Protein AF-A0A511T4X0-F1 (afdb_monomer_lite)

InterPro domains:
  IPR002035 von Willebrand factor, type A [PF13519] (27-110)
  IPR018247 EF-Hand 1, calcium-binding site [PS00018] (261-273)
  IPR036439 Dockerin domain superfamily [G3DSA:1.10.1330.10] (256-316)
  IPR036465 von Willebrand factor A-like domain superfamily [G3DSA:3.40.50.410] (22-168)
  IPR036465 von Willebrand factor A-like domain superfamily [SSF53300] (25-151)

pLDDT: mean 84.65, std 17.82, range [29.81, 98.81]

Secondary structure (DSSP, 8-state):
--------PPPP---PPPPPPPSEEEEEEEEE-SGGGGPBPTTTS-BHHHHHHHHHHHHHHT--SS-EEEEEEEEETTEEEEEEEEES-HHHHHHHHHH----SS---HHHHHHHHHHHHHHTTTTS-EEEEEEEEE------PPTT-TT-----TT--TTSHHHHHHHHHHHS-TT-----TT--SEEEEEEEE-------SS-------B-TTS-BSS-TTSPPPTTSHHHHHHHHHHHHTT--EEEE-TTSPPPPTT-SS-SSS-SHHHHHHHHHHTT-BTTTS-TTT-SS-SSB--HHHHHHHHHTTT-STTTT---

Foldseek 3Di:
DDDDDDDDDDPDPPPPDDDDAFQAAEEEAEAEQELQQQDQFPAPRDGLRVLSLVVVLLLLVLDAPHQYWYWYKYDFAQDIDTQGHTDSDSVSVNVSSVPDDRDHGADQPLLSLLVLLLSQCPPPVVGRYAAEYAYREQDDHFHHDDPRQLDADDDLVLPPRHSLQQSLCCQQPVHSNDPDGDPVFGSYAYAYEHAQFAAQPDPDDDPRDQNAHPVRDRPDDNHDGQPCPHSVNVSSQCSNVRRVHDYHYHYSNFKHAQLQVLVRPFFLEVVSLVLLVVQAQQFPVVRDCSNVSSRSRHSYVSSNVSSVVCHGPGDCSPPPD

Sequence (321 aa):
MLLGLLVSSIPGVVMAQPVPAFKEVHVIFLIDRSGSMTTVRSLDNRQRFAVGMQMAREAVEAGSSLPRYMAVWSFENNSYQVHQDFTDNPQLIFNALSALQAGLGTTPLAYSACEAVTRLRGFRTHVFAQKRIELSSDGQENDSPVGSECQGPDSPAMDPQSWQWKVRNKLRTGNAQNTNVPPTGFEIVSHITFFGSFLSLRDGGSDVAPEVSRDGRVVADASLPLPPGGPFVRYLRAIAEESGGRLTVVEDNQPVPALADVDRNGCVNNVDLDLVLANFGNTVPPGDKRADINGDLIVDYNDYSMVISQWGMGGRCNVTF

Radius of gyration: 21.85 Å; chains: 1; bounding box: 45×47×100 Å

Organism: Myxococcus fulvus (NCBI:txid33)

Structure (mmCIF, N/CA/C/O backbone):
data_AF-A0A511T4X0-F1
#
_entry.id   AF-A0A511T4X0-F1
#
loop_
_atom_site.group_PDB
_atom_site.id
_atom_site.type_symbol
_atom_site.label_atom_id
_atom_site.label_alt_id
_atom_site.label_comp_id
_atom_site.label_asym_id
_atom_site.label_entity_id
_atom_site.label_seq_id
_atom_site.pdbx_PDB_ins_code
_atom_site.Cartn_x
_atom_site.Cartn_y
_atom_site.Cartn_z
_atom_site.occupancy
_atom_site.B_iso_or_equiv
_atom_site.auth_seq_id
_atom_site.auth_comp_id
_atom_site.auth_asym_id
_atom_site.auth_atom_id
_atom_site.pdbx_PDB_model_num
ATOM 1 N N . MET A 1 1 ? 5.965 -21.062 71.571 1.00 48.56 1 MET A N 1
ATOM 2 C CA . MET A 1 1 ? 6.417 -21.332 70.191 1.00 48.56 1 MET A CA 1
ATOM 3 C C . MET A 1 1 ? 5.329 -20.788 69.271 1.00 48.56 1 MET A C 1
ATOM 5 O O . MET A 1 1 ? 4.307 -21.434 69.102 1.00 48.56 1 MET A O 1
ATOM 9 N N . LEU A 1 2 ? 5.455 -19.521 68.860 1.00 41.25 2 LEU A N 1
ATOM 10 C CA . LEU A 1 2 ? 4.451 -18.811 68.059 1.00 41.25 2 LEU A CA 1
ATOM 11 C C . LEU A 1 2 ? 4.723 -19.125 66.583 1.00 41.25 2 LEU A C 1
ATOM 13 O O . LEU A 1 2 ? 5.765 -18.738 66.059 1.00 41.25 2 LEU A O 1
ATOM 17 N N . LEU A 1 3 ? 3.823 -19.866 65.941 1.00 49.19 3 LEU A N 1
ATOM 18 C CA . LEU A 1 3 ? 3.905 -20.182 64.518 1.00 49.19 3 LEU A CA 1
ATOM 19 C C . LEU A 1 3 ? 3.328 -18.990 63.734 1.00 49.19 3 LEU A C 1
ATOM 21 O O . LEU A 1 3 ? 2.116 -18.789 63.702 1.00 49.19 3 LEU A O 1
ATOM 25 N N . GLY A 1 4 ? 4.203 -18.155 63.174 1.00 45.69 4 GLY A N 1
ATOM 26 C CA . GLY A 1 4 ? 3.822 -17.035 62.315 1.00 45.69 4 GLY A CA 1
ATOM 27 C C . GLY A 1 4 ? 3.452 -17.525 60.916 1.00 45.69 4 GLY A C 1
ATOM 28 O O . GLY A 1 4 ? 4.305 -18.044 60.199 1.00 45.69 4 GLY A O 1
ATOM 29 N N . LEU A 1 5 ? 2.184 -17.364 60.535 1.00 50.88 5 LEU A N 1
ATOM 30 C CA . LEU A 1 5 ? 1.691 -17.625 59.184 1.00 50.88 5 LEU A CA 1
ATOM 31 C C . LEU A 1 5 ? 2.092 -16.449 58.272 1.00 50.88 5 LEU A C 1
ATOM 33 O O . LEU A 1 5 ? 1.550 -15.351 58.389 1.00 50.88 5 LEU A O 1
ATOM 37 N N . LEU A 1 6 ? 3.055 -16.668 57.377 1.00 52.12 6 LEU A N 1
ATOM 38 C CA . LEU A 1 6 ? 3.382 -15.742 56.291 1.00 52.12 6 LEU A CA 1
ATOM 39 C C . LEU A 1 6 ? 2.327 -15.891 55.188 1.00 52.12 6 LEU A C 1
ATOM 41 O O . LEU A 1 6 ? 2.323 -16.873 54.450 1.00 52.12 6 LEU A O 1
ATOM 45 N N . VAL A 1 7 ? 1.421 -14.920 55.086 1.00 54.22 7 VAL A N 1
ATOM 46 C CA . VAL A 1 7 ? 0.491 -14.799 53.958 1.00 54.22 7 VAL A CA 1
ATOM 47 C C . VAL A 1 7 ? 1.254 -14.167 52.795 1.00 54.22 7 VAL A C 1
ATOM 49 O O . VAL A 1 7 ? 1.516 -12.967 52.793 1.00 54.22 7 VAL A O 1
ATOM 52 N N . SER A 1 8 ? 1.654 -14.979 51.819 1.00 59.84 8 SER A N 1
ATOM 53 C CA . SER A 1 8 ? 2.223 -14.496 50.560 1.00 59.84 8 SER A CA 1
ATOM 54 C C . SER A 1 8 ? 1.117 -13.854 49.719 1.00 59.84 8 SER A C 1
ATOM 56 O O . SER A 1 8 ? 0.197 -14.536 49.269 1.00 59.84 8 SER A O 1
ATOM 58 N N . SER A 1 9 ? 1.184 -12.539 49.518 1.00 55.03 9 SER A N 1
ATOM 59 C CA . SER A 1 9 ? 0.315 -11.824 48.584 1.00 55.03 9 SER A CA 1
ATOM 60 C C . SER A 1 9 ? 0.637 -12.250 47.151 1.00 55.03 9 SER A C 1
ATOM 62 O O . SER A 1 9 ? 1.767 -12.120 46.683 1.00 55.03 9 SER A O 1
ATOM 64 N N . ILE A 1 10 ? -0.366 -12.775 46.447 1.00 67.00 10 ILE A N 1
ATOM 65 C CA . ILE A 1 10 ? -0.270 -13.059 45.014 1.00 67.00 10 ILE A CA 1
ATOM 66 C C . ILE A 1 10 ? -0.144 -11.704 44.296 1.00 67.00 10 ILE A C 1
ATOM 68 O O . ILE A 1 10 ? -0.982 -10.830 44.540 1.00 67.00 10 ILE A O 1
ATOM 72 N N . PRO A 1 11 ? 0.879 -11.485 43.448 1.00 59.66 11 PRO A N 1
ATOM 73 C CA . PRO A 1 11 ? 0.987 -10.262 42.665 1.00 59.66 11 PRO A CA 1
ATOM 74 C C . PRO A 1 11 ? -0.270 -10.110 41.806 1.00 59.66 11 PRO A C 1
ATOM 76 O O . PRO A 1 11 ? -0.604 -10.988 41.011 1.00 59.66 11 PRO A O 1
ATOM 79 N N . GLY A 1 12 ? -0.997 -9.012 42.021 1.00 54.94 12 GLY A N 1
ATOM 80 C CA . GLY A 1 12 ? -2.215 -8.708 41.286 1.00 54.94 12 GLY A CA 1
ATOM 81 C C . GLY A 1 12 ? -1.914 -8.640 39.795 1.00 54.94 12 GLY A C 1
ATOM 82 O O . GLY A 1 12 ? -1.075 -7.849 39.364 1.00 54.94 12 GLY A O 1
ATOM 83 N N . VAL A 1 13 ? -2.592 -9.480 39.015 1.00 60.84 13 VAL A N 1
ATOM 84 C CA . VAL A 1 13 ? -2.592 -9.387 37.557 1.00 60.84 13 VAL A CA 1
ATOM 85 C C . VAL A 1 13 ? -3.220 -8.042 37.215 1.00 60.84 13 VAL A C 1
ATOM 87 O O . VAL A 1 13 ? -4.431 -7.860 37.340 1.00 60.84 13 VAL A O 1
ATOM 90 N N . VAL A 1 14 ? -2.387 -7.070 36.850 1.00 56.66 14 VAL A N 1
ATOM 91 C CA . VAL A 1 14 ? -2.860 -5.801 36.305 1.00 56.66 14 VAL A CA 1
ATOM 92 C C . VAL A 1 14 ? -3.515 -6.144 34.975 1.00 56.66 14 VAL A C 1
ATOM 94 O O . VAL A 1 14 ? -2.829 -6.443 34.000 1.00 56.66 14 VAL A O 1
ATOM 97 N N . MET A 1 15 ? -4.847 -6.174 34.952 1.00 65.00 15 MET A N 1
ATOM 98 C CA . MET A 1 15 ? -5.594 -6.279 33.705 1.00 65.00 15 MET A CA 1
ATOM 99 C C . MET A 1 15 ? -5.223 -5.054 32.874 1.00 65.00 15 MET A C 1
ATOM 101 O O . MET A 1 15 ? -5.495 -3.924 33.284 1.00 65.00 15 MET A O 1
ATOM 105 N N . ALA A 1 16 ? -4.528 -5.276 31.757 1.00 62.69 16 ALA A N 1
ATOM 106 C CA . ALA A 1 16 ? -4.188 -4.209 30.831 1.00 62.69 16 ALA A CA 1
ATOM 107 C C . ALA A 1 16 ? -5.477 -3.464 30.460 1.00 62.69 16 ALA A C 1
ATOM 109 O O . ALA A 1 16 ? -6.479 -4.089 30.106 1.00 62.69 16 ALA A O 1
ATOM 110 N N . GLN A 1 17 ? -5.471 -2.136 30.595 1.00 68.06 17 GLN A N 1
ATOM 111 C CA . GLN A 1 17 ? -6.600 -1.337 30.137 1.00 68.06 17 GLN A CA 1
ATOM 112 C C . GLN A 1 17 ? -6.804 -1.595 28.637 1.00 68.06 17 GLN A C 1
ATOM 114 O O . GLN A 1 17 ? -5.813 -1.656 27.902 1.00 68.06 17 GLN A O 1
ATOM 119 N N . PRO A 1 18 ? -8.056 -1.769 28.178 1.00 72.44 18 PRO A N 1
ATOM 120 C CA . PRO A 1 18 ? -8.327 -1.991 26.767 1.00 72.44 18 PRO A CA 1
ATOM 121 C C . PRO A 1 18 ? -7.801 -0.801 25.962 1.00 72.44 18 PRO A C 1
ATOM 123 O O . PRO A 1 18 ? -8.018 0.356 26.334 1.00 72.44 18 PRO A O 1
ATOM 126 N N . VAL A 1 19 ? -7.087 -1.092 24.872 1.00 73.75 19 VAL A N 1
ATOM 127 C CA . VAL A 1 19 ? -6.624 -0.064 23.936 1.00 73.75 19 VAL A CA 1
ATOM 128 C C . VAL A 1 19 ? -7.861 0.690 23.431 1.00 73.75 19 VAL A C 1
ATOM 130 O O . VAL A 1 19 ? -8.840 0.040 23.054 1.00 73.75 19 VAL A O 1
ATOM 133 N N . PRO A 1 20 ? -7.875 2.037 23.453 1.00 81.94 20 PRO A N 1
ATOM 134 C CA . PRO A 1 20 ? -8.996 2.799 22.918 1.00 81.94 20 PRO A CA 1
ATOM 135 C C . PRO A 1 20 ? -9.301 2.375 21.479 1.00 81.94 20 PRO A C 1
ATOM 137 O O . PRO A 1 20 ? -8.384 2.173 20.692 1.00 81.94 20 PRO A O 1
ATOM 140 N N . ALA A 1 21 ? -10.578 2.257 21.119 1.00 87.06 21 ALA A N 1
ATOM 141 C CA . ALA A 1 21 ? -10.953 1.994 19.733 1.00 87.06 21 ALA A CA 1
ATOM 142 C C . ALA A 1 21 ? -10.670 3.227 18.858 1.00 87.06 21 ALA A C 1
ATOM 144 O O . ALA A 1 21 ? -10.944 4.364 19.271 1.00 87.06 21 ALA A O 1
ATOM 145 N N . PHE A 1 22 ? -10.160 3.000 17.646 1.00 91.56 22 PHE A N 1
ATOM 146 C CA . PHE A 1 22 ? -9.988 4.053 16.646 1.00 91.56 22 PHE A CA 1
ATOM 147 C C . PHE A 1 22 ? -11.327 4.714 16.298 1.00 91.56 22 PHE A C 1
ATOM 149 O O . PHE A 1 22 ? -12.398 4.120 16.426 1.00 91.56 22 PHE A O 1
ATOM 156 N N . LYS A 1 23 ? -11.267 5.988 15.901 1.00 94.69 23 LYS A N 1
ATOM 157 C CA . LYS A 1 23 ? -12.445 6.788 15.528 1.00 94.69 23 LYS A CA 1
ATOM 158 C C . LYS A 1 23 ? -12.564 7.042 14.034 1.00 94.69 23 LYS A C 1
ATOM 160 O O . LYS A 1 23 ? -13.646 7.381 13.576 1.00 94.69 23 LYS A O 1
ATOM 165 N N . GLU A 1 24 ? -11.465 6.913 13.306 1.00 95.88 24 GLU A N 1
ATOM 166 C CA . GLU A 1 24 ? -11.383 7.100 11.861 1.00 95.88 24 GLU A CA 1
ATOM 167 C C . GLU A 1 24 ? -10.124 6.399 11.328 1.00 95.88 24 GLU A C 1
ATOM 169 O O . GLU A 1 24 ? -9.230 6.032 12.101 1.00 95.88 24 GLU A O 1
ATOM 174 N N . VAL A 1 25 ? -10.049 6.233 10.010 1.00 95.50 25 VAL A N 1
ATOM 175 C CA . VAL A 1 25 ? -8.902 5.655 9.300 1.00 95.50 25 VAL A CA 1
ATOM 176 C C . VAL A 1 25 ? -8.370 6.678 8.299 1.00 95.50 25 VAL A C 1
ATOM 178 O O . VAL A 1 25 ? -9.133 7.290 7.551 1.00 95.50 25 VAL A O 1
ATOM 181 N N . HIS A 1 26 ? -7.054 6.873 8.264 1.00 97.50 26 HIS A N 1
ATOM 182 C CA . HIS A 1 26 ? -6.364 7.743 7.309 1.00 97.50 26 HIS A CA 1
ATOM 183 C C . HIS A 1 26 ? -5.494 6.895 6.393 1.00 97.50 26 HIS A C 1
ATOM 185 O O . HIS A 1 26 ? -4.589 6.217 6.875 1.00 97.50 26 HIS A O 1
ATOM 191 N N . VAL A 1 27 ? -5.738 6.944 5.086 1.00 97.69 27 VAL A N 1
ATOM 192 C CA . VAL A 1 27 ? -5.054 6.097 4.103 1.00 97.69 27 VAL A CA 1
ATOM 193 C C . VAL A 1 27 ? -4.372 6.951 3.040 1.00 97.69 27 VAL A C 1
ATOM 195 O O . VAL A 1 27 ? -5.015 7.795 2.420 1.00 97.69 27 VAL A O 1
ATOM 198 N N . ILE A 1 28 ? -3.087 6.710 2.786 1.00 98.56 28 ILE A N 1
ATOM 199 C CA . ILE A 1 28 ? -2.421 7.182 1.564 1.00 98.56 28 ILE A CA 1
ATOM 200 C C . ILE A 1 28 ? -2.237 5.990 0.628 1.00 98.56 28 ILE A C 1
ATOM 202 O O . ILE A 1 28 ? -1.534 5.042 0.975 1.00 98.56 28 ILE A O 1
ATOM 206 N N . PHE A 1 29 ? -2.829 6.061 -0.562 1.00 98.44 29 PHE A N 1
ATOM 207 C CA . PHE A 1 29 ? -2.485 5.188 -1.682 1.00 98.44 29 PHE A CA 1
ATOM 208 C C . PHE A 1 29 ? -1.214 5.728 -2.328 1.00 98.44 29 PHE A C 1
ATOM 210 O O . PHE A 1 29 ? -1.250 6.795 -2.941 1.00 98.44 29 PHE A O 1
ATOM 217 N N . LEU A 1 30 ? -0.095 5.030 -2.144 1.00 98.19 30 LEU A N 1
ATOM 218 C CA . LEU A 1 30 ? 1.218 5.427 -2.640 1.00 98.19 30 LEU A CA 1
ATOM 219 C C . LEU A 1 30 ? 1.581 4.549 -3.841 1.00 98.19 30 LEU A C 1
ATOM 221 O O . LEU A 1 30 ? 1.979 3.395 -3.682 1.00 98.19 30 LEU A O 1
ATOM 225 N N . ILE A 1 31 ? 1.390 5.091 -5.043 1.00 98.19 31 ILE A N 1
ATOM 226 C CA . ILE A 1 31 ? 1.470 4.335 -6.295 1.00 98.19 31 ILE A CA 1
ATOM 227 C C . ILE A 1 31 ? 2.782 4.615 -7.023 1.00 98.19 31 ILE A C 1
ATOM 229 O O . ILE A 1 31 ? 3.073 5.752 -7.400 1.00 98.19 31 ILE A O 1
ATOM 233 N N . ASP A 1 32 ? 3.540 3.561 -7.270 1.00 97.00 32 ASP A N 1
ATOM 234 C CA . ASP A 1 32 ? 4.720 3.609 -8.116 1.00 97.00 32 ASP A CA 1
ATOM 235 C C . ASP A 1 32 ? 4.330 3.817 -9.582 1.00 97.00 32 ASP A C 1
ATOM 237 O O . ASP A 1 32 ? 3.478 3.104 -10.125 1.00 97.00 32 ASP A O 1
ATOM 241 N N . ARG A 1 33 ? 4.931 4.823 -10.213 1.00 96.00 33 ARG A N 1
ATOM 242 C CA . ARG A 1 33 ? 4.754 5.147 -11.633 1.00 96.00 33 ARG A CA 1
ATOM 243 C C . ARG A 1 33 ? 6.065 5.029 -12.403 1.00 96.00 33 ARG A C 1
ATOM 245 O O . ARG A 1 33 ? 6.123 5.520 -13.524 1.00 96.00 33 ARG A O 1
ATOM 252 N N . SER A 1 34 ? 7.100 4.427 -11.832 1.00 92.75 34 SER A N 1
ATOM 253 C CA . SER A 1 34 ? 8.374 4.215 -12.512 1.00 92.75 34 SER A CA 1
ATOM 254 C C . SER A 1 34 ? 8.224 3.409 -13.811 1.00 92.75 34 SER A C 1
ATOM 256 O O . SER A 1 34 ? 7.206 2.760 -14.079 1.00 92.75 34 SER A O 1
ATOM 258 N N . GLY A 1 35 ? 9.263 3.448 -14.646 1.00 88.81 35 GLY A N 1
ATOM 259 C CA . GLY A 1 35 ? 9.296 2.718 -15.911 1.00 88.81 35 GLY A CA 1
ATOM 260 C C . GLY A 1 35 ? 9.148 1.204 -15.737 1.00 88.81 35 GLY A C 1
ATOM 261 O O . GLY A 1 35 ? 8.517 0.560 -16.577 1.00 88.81 35 GLY A O 1
ATOM 262 N N . SER A 1 36 ? 9.637 0.629 -14.635 1.00 87.19 36 SER A N 1
ATOM 263 C CA . SER A 1 36 ? 9.508 -0.804 -14.330 1.00 87.19 36 SER A CA 1
ATOM 264 C C . SER A 1 36 ? 8.038 -1.232 -14.194 1.00 87.19 36 SER A C 1
ATOM 266 O O . SER A 1 36 ? 7.647 -2.298 -14.689 1.00 87.19 36 SER A O 1
ATOM 268 N N . MET A 1 37 ? 7.171 -0.339 -13.706 1.00 92.69 37 MET A N 1
ATOM 269 C CA . MET A 1 37 ? 5.728 -0.568 -13.597 1.00 92.69 37 MET A CA 1
ATOM 270 C C . MET A 1 37 ? 5.002 -0.638 -14.955 1.00 92.69 37 MET A C 1
ATOM 272 O O . MET A 1 37 ? 3.863 -1.117 -15.017 1.00 92.69 37 MET A O 1
ATOM 276 N N . THR A 1 38 ? 5.641 -0.228 -16.060 1.00 92.19 38 THR A N 1
ATOM 277 C CA . THR A 1 38 ? 5.113 -0.425 -17.428 1.00 92.19 38 THR A CA 1
ATOM 278 C C . THR A 1 38 ? 5.250 -1.865 -17.923 1.00 92.19 38 THR A C 1
ATOM 280 O O . THR A 1 38 ? 4.650 -2.217 -18.943 1.00 92.19 38 THR A O 1
ATOM 283 N N . THR A 1 39 ? 5.994 -2.712 -17.200 1.00 88.62 39 THR A N 1
ATOM 284 C CA . THR A 1 39 ? 6.195 -4.118 -17.560 1.00 88.62 39 THR A CA 1
ATOM 285 C C . THR A 1 39 ? 4.857 -4.831 -17.698 1.00 88.62 39 THR A C 1
ATOM 287 O O . THR A 1 39 ? 4.015 -4.809 -16.794 1.00 88.62 39 THR A O 1
ATOM 290 N N . VAL A 1 40 ? 4.664 -5.469 -18.852 1.00 89.94 40 VAL A N 1
ATOM 291 C CA . VAL A 1 40 ? 3.462 -6.238 -19.167 1.00 89.94 40 VAL A CA 1
ATOM 292 C C . VAL A 1 40 ? 3.580 -7.634 -18.569 1.00 89.94 40 VAL A C 1
ATOM 294 O O . VAL A 1 40 ? 4.537 -8.364 -18.822 1.00 89.94 40 VAL A O 1
ATOM 297 N N . ARG A 1 41 ? 2.577 -8.011 -17.783 1.00 90.94 41 ARG A N 1
ATOM 298 C CA . ARG A 1 41 ? 2.472 -9.317 -17.142 1.00 90.94 41 ARG A CA 1
ATOM 299 C C . ARG A 1 41 ? 2.160 -10.388 -18.177 1.00 90.94 41 ARG A C 1
ATOM 301 O O . ARG A 1 41 ? 1.267 -10.219 -19.008 1.00 90.94 41 ARG A O 1
ATOM 308 N N . SER A 1 42 ? 2.877 -11.506 -18.108 1.00 89.75 42 SER A N 1
ATOM 309 C CA . SER A 1 42 ? 2.776 -12.585 -19.095 1.00 89.75 42 SER A CA 1
ATOM 310 C C . SER A 1 42 ? 1.452 -13.342 -19.031 1.00 89.75 42 SER A C 1
ATOM 312 O O . SER A 1 42 ? 1.025 -13.900 -20.039 1.00 89.75 42 SER A O 1
ATOM 314 N N . LEU A 1 43 ? 0.794 -13.356 -17.870 1.00 87.62 43 LEU A N 1
ATOM 315 C CA . LEU A 1 43 ? -0.449 -14.095 -17.693 1.00 87.62 43 LEU A CA 1
ATOM 316 C C . LEU A 1 43 ? -1.670 -13.402 -18.317 1.00 87.62 43 LEU A C 1
ATOM 318 O O . LEU A 1 43 ? -2.495 -14.071 -18.933 1.00 87.62 43 LEU A O 1
ATOM 322 N N . ASP A 1 44 ? -1.824 -12.091 -18.115 1.00 89.62 44 ASP A N 1
ATOM 323 C CA . ASP A 1 44 ? -3.050 -11.359 -18.470 1.00 89.62 44 ASP A CA 1
ATOM 324 C C . ASP A 1 44 ? -2.822 -10.169 -19.412 1.00 89.62 44 ASP A C 1
ATOM 326 O O . ASP A 1 44 ? -3.766 -9.446 -19.730 1.00 89.62 44 ASP A O 1
ATOM 330 N N . ASN A 1 45 ? -1.589 -9.985 -19.893 1.00 92.69 45 ASN A N 1
ATOM 331 C CA . ASN A 1 45 ? -1.197 -8.923 -20.818 1.00 92.69 45 ASN A CA 1
ATOM 332 C C . ASN A 1 45 ? -1.501 -7.504 -20.295 1.00 92.69 45 ASN A C 1
ATOM 334 O O . ASN A 1 45 ? -1.686 -6.566 -21.074 1.00 92.69 45 ASN A O 1
ATOM 338 N N . ARG A 1 46 ? -1.563 -7.328 -18.969 1.00 94.75 46 ARG A N 1
ATOM 339 C CA . ARG A 1 46 ? -1.731 -6.021 -18.323 1.00 94.75 46 ARG A CA 1
ATOM 340 C C . ARG A 1 46 ? -0.416 -5.537 -17.741 1.00 94.75 46 ARG A C 1
ATOM 342 O O . ARG A 1 46 ? 0.390 -6.327 -17.264 1.00 94.75 46 ARG A O 1
ATOM 349 N N . GLN A 1 47 ? -0.212 -4.226 -17.742 1.00 94.25 47 GLN A N 1
ATOM 350 C CA . GLN A 1 47 ? 0.932 -3.624 -17.058 1.00 94.25 47 GLN A CA 1
ATOM 351 C C . GLN A 1 47 ? 0.817 -3.820 -15.539 1.00 94.25 47 GLN A C 1
ATOM 353 O O . GLN A 1 47 ? -0.294 -3.771 -15.000 1.00 94.25 47 GLN A O 1
ATOM 358 N N . ARG A 1 48 ? 1.945 -3.968 -14.834 1.00 94.12 48 ARG A N 1
ATOM 359 C CA . ARG A 1 48 ? 1.980 -3.973 -13.356 1.00 94.12 48 ARG A CA 1
ATOM 360 C C . ARG A 1 48 ? 1.289 -2.747 -12.775 1.00 94.12 48 ARG A C 1
ATOM 362 O O . ARG A 1 48 ? 0.463 -2.882 -11.878 1.00 94.12 48 ARG A O 1
ATOM 369 N N . PHE A 1 49 ? 1.535 -1.577 -13.368 1.00 96.00 49 PHE A N 1
ATOM 370 C CA . PHE A 1 49 ? 0.846 -0.335 -13.033 1.00 96.00 49 PHE A CA 1
ATOM 371 C C . PHE A 1 49 ? -0.678 -0.494 -13.051 1.00 96.00 49 PHE A C 1
ATOM 373 O O . PHE A 1 49 ? -1.344 -0.195 -12.065 1.00 96.00 49 PHE A O 1
ATOM 380 N N . ALA A 1 50 ? -1.242 -1.036 -14.134 1.00 96.69 50 ALA A N 1
ATOM 381 C CA . ALA A 1 50 ? -2.687 -1.221 -14.263 1.00 96.69 50 ALA A CA 1
ATOM 382 C C . ALA A 1 50 ? -3.262 -2.160 -13.187 1.00 96.69 50 ALA A C 1
ATOM 384 O O . ALA A 1 50 ? -4.375 -1.946 -12.707 1.00 96.69 50 ALA A O 1
ATOM 385 N N . VAL A 1 51 ? -2.501 -3.176 -12.778 1.00 95.81 51 VAL A N 1
ATOM 386 C CA . VAL A 1 51 ? -2.892 -4.094 -11.700 1.00 95.81 51 VAL A CA 1
ATOM 387 C C . VAL A 1 51 ? -2.809 -3.418 -10.335 1.00 95.81 51 VAL A C 1
ATOM 389 O O . VAL A 1 51 ? -3.745 -3.532 -9.549 1.00 95.81 51 VAL A O 1
ATOM 392 N N . GLY A 1 52 ? -1.749 -2.654 -10.072 1.00 95.81 52 GLY A N 1
ATOM 393 C CA . GLY A 1 52 ? -1.622 -1.860 -8.849 1.00 95.81 52 GLY A CA 1
ATOM 394 C C . GLY A 1 52 ? -2.771 -0.864 -8.700 1.00 95.81 52 GLY A C 1
ATOM 395 O O . GLY A 1 52 ? -3.370 -0.738 -7.634 1.00 95.81 52 GLY A O 1
ATOM 396 N N . MET A 1 53 ? -3.160 -0.236 -9.812 1.00 97.50 53 MET A N 1
ATOM 397 C CA . MET A 1 53 ? -4.321 0.646 -9.890 1.00 97.50 53 MET A CA 1
ATOM 398 C C . MET A 1 53 ? -5.647 -0.074 -9.631 1.00 97.50 53 MET A C 1
ATOM 400 O O . MET A 1 53 ? -6.515 0.494 -8.970 1.00 97.50 53 MET A O 1
ATOM 404 N N . GLN A 1 54 ? -5.824 -1.301 -10.134 1.00 95.88 54 GLN A N 1
ATOM 405 C CA . GLN A 1 54 ? -6.997 -2.121 -9.819 1.00 95.88 54 GLN A CA 1
ATOM 406 C C . GLN A 1 54 ? -7.063 -2.407 -8.314 1.00 95.88 54 GLN A C 1
ATOM 408 O O . GLN A 1 54 ? -8.081 -2.129 -7.689 1.00 95.88 54 GLN A O 1
ATOM 413 N N . MET A 1 55 ? -5.973 -2.895 -7.721 1.00 95.00 55 MET A N 1
ATOM 414 C CA . MET A 1 55 ? -5.934 -3.254 -6.299 1.00 95.00 55 MET A CA 1
ATOM 415 C C . MET A 1 55 ? -6.154 -2.039 -5.388 1.00 95.00 55 MET A C 1
ATOM 417 O O . MET A 1 55 ? -6.842 -2.138 -4.373 1.00 95.00 55 MET A O 1
ATOM 421 N N . ALA A 1 56 ? -5.639 -0.866 -5.770 1.00 96.50 56 ALA A N 1
ATOM 422 C CA . ALA A 1 56 ? -5.929 0.379 -5.067 1.00 96.50 56 ALA A CA 1
ATOM 423 C C . ALA A 1 56 ? -7.429 0.726 -5.101 1.00 96.50 56 ALA A C 1
ATOM 425 O O . ALA A 1 56 ? -7.980 1.120 -4.076 1.00 96.50 56 ALA A O 1
ATOM 426 N N . ARG A 1 57 ? -8.111 0.549 -6.244 1.00 97.06 57 ARG A N 1
ATOM 427 C CA . ARG A 1 57 ? -9.567 0.773 -6.352 1.00 97.06 57 ARG A CA 1
ATOM 428 C C . ARG A 1 57 ? -10.355 -0.210 -5.496 1.00 97.06 57 ARG A C 1
ATOM 430 O O . ARG A 1 57 ? -11.221 0.232 -4.751 1.00 97.06 57 ARG A O 1
ATOM 437 N N . GLU A 1 58 ? -10.008 -1.493 -5.534 1.00 94.12 58 GLU A N 1
ATOM 438 C CA . GLU A 1 58 ? -10.646 -2.518 -4.695 1.00 94.12 58 GLU A CA 1
ATOM 439 C C . GLU A 1 58 ? -10.524 -2.170 -3.202 1.00 94.12 58 GLU A C 1
ATOM 441 O O . GLU A 1 58 ? -11.482 -2.288 -2.442 1.00 94.12 58 GLU A O 1
ATOM 446 N N . ALA A 1 59 ? -9.376 -1.637 -2.772 1.00 93.88 59 ALA A N 1
ATOM 447 C CA . ALA A 1 59 ? -9.183 -1.177 -1.397 1.00 93.88 59 ALA A CA 1
ATOM 448 C C . ALA A 1 59 ? -9.988 0.095 -1.038 1.00 93.88 59 ALA A C 1
ATOM 450 O O . ALA A 1 59 ? -10.270 0.331 0.144 1.00 93.88 59 ALA A O 1
ATOM 451 N N . VAL A 1 60 ? -10.368 0.931 -2.012 1.00 96.00 60 VAL A N 1
ATOM 452 C CA . VAL A 1 60 ? -11.330 2.035 -1.809 1.00 96.00 60 VAL A CA 1
ATOM 453 C C . VAL A 1 60 ? -12.748 1.475 -1.673 1.00 96.00 60 VAL A C 1
ATOM 455 O O . VAL A 1 60 ? -13.469 1.872 -0.760 1.00 96.00 60 VAL A O 1
ATOM 458 N N . GLU A 1 61 ? -13.122 0.528 -2.536 1.00 94.69 61 GLU A N 1
ATOM 459 C CA . GLU A 1 61 ? -14.445 -0.115 -2.566 1.00 94.69 61 GLU A CA 1
ATOM 460 C C . GLU A 1 61 ? -14.733 -0.966 -1.326 1.00 94.69 61 GLU A C 1
ATOM 462 O O . GLU A 1 61 ? -15.884 -1.042 -0.907 1.00 94.69 61 GLU A O 1
ATOM 467 N N . ALA A 1 62 ? -13.694 -1.525 -0.695 1.00 91.06 62 ALA A N 1
ATOM 468 C CA . ALA A 1 62 ? -13.778 -2.320 0.534 1.00 91.06 62 ALA A CA 1
ATOM 469 C C . ALA A 1 62 ? -14.558 -1.651 1.685 1.00 91.06 62 ALA A C 1
ATOM 471 O O . ALA A 1 62 ? -15.023 -2.333 2.594 1.00 91.06 62 ALA A O 1
ATOM 472 N N . GLY A 1 63 ? -14.694 -0.319 1.674 1.00 88.75 63 GLY A N 1
ATOM 473 C CA . GLY A 1 63 ? -15.397 0.405 2.731 1.00 88.75 63 GLY A CA 1
ATOM 474 C C . GLY A 1 63 ? -14.698 0.298 4.090 1.00 88.75 63 GLY A C 1
ATOM 475 O O . GLY A 1 63 ? -13.508 -0.012 4.168 1.00 88.75 63 GLY A O 1
ATOM 476 N N . SER A 1 64 ? -15.399 0.690 5.148 1.00 91.06 64 SER A N 1
ATOM 477 C CA . SER A 1 64 ? -15.056 0.454 6.558 1.00 91.06 64 SER A CA 1
ATOM 478 C C . SER A 1 64 ? -16.242 0.891 7.415 1.00 91.06 64 SER A C 1
ATOM 480 O O . SER A 1 64 ? -16.991 1.795 7.032 1.00 91.06 64 SER A O 1
ATOM 482 N N . SER A 1 65 ? -16.383 0.287 8.591 1.00 90.88 65 SER A N 1
ATOM 483 C CA . SER A 1 65 ? -17.284 0.741 9.652 1.00 90.88 65 SER A CA 1
ATOM 484 C C . SER A 1 65 ? -16.886 2.106 10.243 1.00 90.88 65 SER A C 1
ATOM 486 O O . SER A 1 65 ? -17.719 2.805 10.827 1.00 90.88 65 SER A O 1
ATOM 488 N N . LEU A 1 66 ? -15.626 2.519 10.069 1.00 93.00 66 LEU A N 1
ATOM 489 C CA . LEU A 1 66 ? -15.085 3.798 10.516 1.00 93.00 66 LEU A CA 1
ATOM 490 C C . LEU A 1 66 ? -15.048 4.825 9.369 1.00 93.00 66 LEU A C 1
ATOM 492 O O . LEU A 1 66 ? -14.788 4.469 8.218 1.00 93.00 66 LEU A O 1
ATOM 496 N N . PRO A 1 67 ? -15.212 6.131 9.659 1.00 96.44 67 PRO A N 1
ATOM 497 C CA . PRO A 1 67 ? -14.939 7.186 8.687 1.00 96.44 67 PRO A CA 1
ATOM 498 C C . PRO A 1 67 ? -13.529 7.057 8.094 1.00 96.44 67 PRO A C 1
ATOM 500 O O . PRO A 1 67 ? -12.543 6.993 8.834 1.00 96.44 67 PRO A O 1
ATOM 503 N N . ARG A 1 68 ? -13.421 7.051 6.761 1.00 96.75 68 ARG A N 1
ATOM 504 C CA . ARG A 1 68 ? -12.146 6.942 6.035 1.00 96.75 68 ARG A CA 1
ATOM 505 C C . ARG A 1 68 ? -11.796 8.260 5.362 1.00 96.75 68 ARG A C 1
ATOM 507 O O . ARG A 1 68 ? -12.584 8.779 4.583 1.00 96.75 68 ARG A O 1
ATOM 514 N N . TYR A 1 69 ? -10.582 8.743 5.594 1.00 98.19 69 TYR A N 1
ATOM 515 C CA . TYR A 1 69 ? -9.979 9.832 4.832 1.00 98.19 69 TYR A CA 1
ATOM 516 C C . TYR A 1 69 ? -8.854 9.264 3.986 1.00 98.19 69 TYR A C 1
ATOM 518 O O . TYR A 1 69 ? -7.932 8.633 4.499 1.00 98.19 69 TYR A O 1
ATOM 526 N N . MET A 1 70 ? -8.926 9.487 2.685 1.00 98.56 70 MET A N 1
ATOM 527 C CA . MET A 1 70 ? -8.035 8.879 1.709 1.00 98.56 70 MET A CA 1
ATOM 528 C C . MET A 1 70 ? -7.311 9.957 0.912 1.00 98.56 70 MET A C 1
ATOM 530 O O . MET A 1 70 ? -7.877 11.011 0.634 1.00 98.56 70 MET A O 1
ATOM 534 N N . ALA A 1 71 ? -6.070 9.685 0.531 1.00 98.69 71 ALA A N 1
ATOM 535 C CA . ALA A 1 71 ? -5.276 10.510 -0.369 1.00 98.69 71 ALA A CA 1
ATOM 536 C C . ALA A 1 71 ? -4.612 9.622 -1.431 1.00 98.69 71 ALA A C 1
ATOM 538 O O . ALA A 1 71 ? -4.333 8.449 -1.178 1.00 98.69 71 ALA A O 1
ATOM 539 N N . VAL A 1 72 ? -4.350 10.182 -2.613 1.00 98.81 72 VAL A N 1
ATOM 540 C CA . VAL A 1 72 ? -3.715 9.482 -3.742 1.00 98.81 72 VAL A CA 1
ATOM 541 C C . VAL A 1 72 ? -2.421 10.183 -4.098 1.00 98.81 72 VAL A C 1
ATOM 543 O O . VAL A 1 72 ? -2.409 11.354 -4.491 1.00 98.81 72 VAL A O 1
ATOM 546 N N . TRP A 1 73 ? -1.326 9.466 -3.902 1.00 98.69 73 TRP A N 1
ATOM 547 C CA . TRP A 1 73 ? 0.032 9.921 -4.128 1.00 98.69 73 TRP A CA 1
ATOM 548 C C . TRP A 1 73 ? 0.679 9.001 -5.154 1.00 98.69 73 TRP A C 1
ATOM 550 O O . TRP A 1 73 ? 0.385 7.808 -5.217 1.00 98.69 73 TRP A O 1
ATOM 560 N N . SER A 1 74 ? 1.584 9.547 -5.952 1.00 98.31 74 SER A N 1
ATOM 561 C CA . SER A 1 74 ? 2.421 8.732 -6.820 1.00 98.31 74 SER A CA 1
ATOM 562 C C . SER A 1 74 ? 3.869 9.151 -6.745 1.00 98.31 74 SER A C 1
ATOM 564 O O . SER A 1 74 ? 4.145 10.297 -6.401 1.00 98.31 74 SER A O 1
ATOM 566 N N . PHE A 1 75 ? 4.781 8.286 -7.159 1.00 97.69 75 PHE A N 1
ATOM 567 C CA . PHE A 1 75 ? 6.199 8.611 -7.190 1.00 97.69 75 PHE A CA 1
ATOM 568 C C . PHE A 1 75 ? 6.878 8.107 -8.456 1.00 97.69 75 PHE A C 1
ATOM 570 O O . PHE A 1 75 ? 6.481 7.092 -9.023 1.00 97.69 75 PHE A O 1
ATOM 577 N N . GLU A 1 76 ? 7.833 8.902 -8.928 1.00 94.88 76 GLU A N 1
ATOM 578 C CA . GLU A 1 76 ? 8.602 8.684 -10.151 1.00 94.88 76 GLU A CA 1
ATOM 579 C C . GLU A 1 76 ? 9.795 9.658 -10.153 1.00 94.88 76 GLU A C 1
ATOM 581 O O . GLU A 1 76 ? 9.712 10.765 -9.606 1.00 94.88 76 GLU A O 1
ATOM 586 N N . ASN A 1 77 ? 10.879 9.300 -10.834 1.00 91.50 77 ASN A N 1
ATOM 587 C CA . ASN A 1 77 ? 12.100 10.094 -10.934 1.00 91.50 77 ASN A CA 1
ATOM 588 C C . ASN A 1 77 ? 12.735 10.297 -9.552 1.00 91.50 77 ASN A C 1
ATOM 590 O O . ASN A 1 77 ? 13.044 9.346 -8.851 1.00 91.50 77 ASN A O 1
ATOM 594 N N . ASN A 1 78 ? 12.873 11.546 -9.122 1.00 93.69 78 ASN A N 1
ATOM 595 C CA . ASN A 1 78 ? 13.408 11.908 -7.816 1.00 93.69 78 AS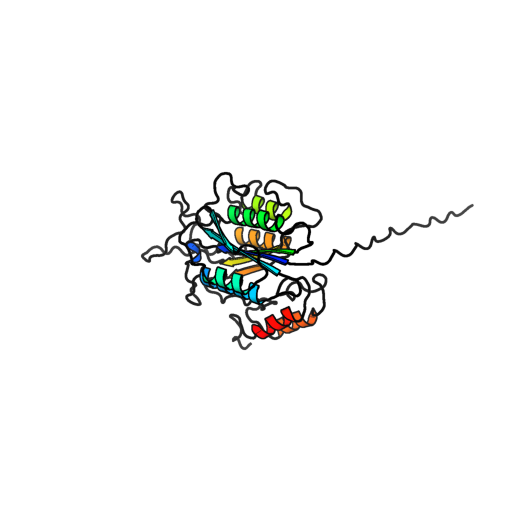N A CA 1
ATOM 596 C C . ASN A 1 78 ? 12.351 12.590 -6.934 1.00 93.69 78 ASN A C 1
ATOM 598 O O . ASN A 1 78 ? 12.686 13.378 -6.052 1.00 93.69 78 ASN A O 1
ATOM 602 N N . SER A 1 79 ? 11.060 12.376 -7.195 1.00 95.75 79 SER A N 1
ATOM 603 C CA . SER A 1 79 ? 10.004 13.078 -6.473 1.00 95.75 79 SER A CA 1
ATOM 604 C C . SER A 1 79 ? 8.725 12.259 -6.324 1.00 95.75 79 SER A C 1
ATOM 606 O O . SER A 1 79 ? 8.572 11.171 -6.876 1.00 95.75 79 SER A O 1
ATOM 608 N N . TYR A 1 80 ? 7.788 12.822 -5.570 1.00 97.38 80 TYR A N 1
ATOM 609 C CA . TYR A 1 80 ? 6.419 12.350 -5.469 1.00 97.38 80 TYR A CA 1
ATOM 610 C C . TYR A 1 80 ? 5.456 13.461 -5.892 1.00 97.38 80 TYR A C 1
ATOM 612 O O . TYR A 1 80 ? 5.777 14.649 -5.865 1.00 97.38 80 TYR A O 1
ATOM 620 N N . GLN A 1 81 ? 4.254 13.070 -6.293 1.00 98.19 81 GLN A N 1
ATOM 621 C CA . GLN A 1 81 ? 3.167 13.965 -6.662 1.00 98.19 81 GLN A CA 1
ATOM 622 C C . GLN A 1 81 ? 1.935 13.630 -5.828 1.00 98.19 81 GLN A C 1
ATOM 624 O O . GLN A 1 81 ? 1.561 12.464 -5.689 1.00 98.19 81 GLN A O 1
ATOM 629 N N . VAL A 1 82 ? 1.291 14.667 -5.295 1.00 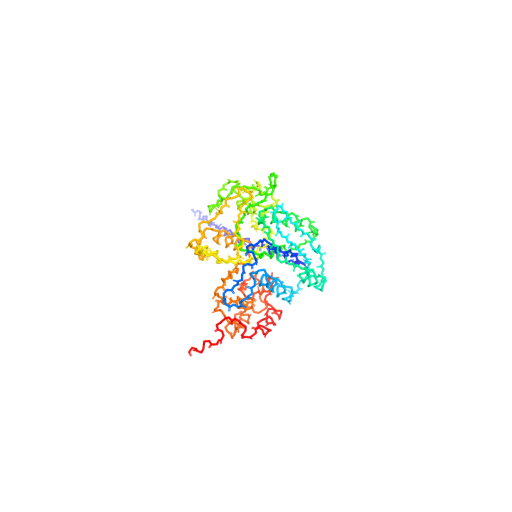98.56 82 VAL A N 1
ATOM 630 C CA . VAL A 1 82 ? 0.001 14.561 -4.610 1.00 98.56 82 VAL A CA 1
ATOM 631 C C . VAL A 1 82 ? -1.097 14.827 -5.633 1.00 98.56 82 VAL A C 1
ATOM 633 O O . VAL A 1 82 ? -1.257 15.958 -6.082 1.00 98.56 82 VAL A O 1
ATOM 636 N N . HIS A 1 83 ? -1.848 13.791 -6.002 1.00 98.44 83 HIS A N 1
ATOM 637 C CA . HIS A 1 83 ? -2.949 13.901 -6.972 1.00 98.44 83 HIS A CA 1
ATOM 638 C C . HIS A 1 83 ? -4.269 14.242 -6.296 1.00 98.44 83 HIS A C 1
ATOM 640 O O . HIS A 1 83 ? -5.090 14.967 -6.849 1.00 98.44 83 HIS A O 1
ATOM 646 N N . GLN A 1 84 ? -4.455 13.734 -5.080 1.00 98.62 84 GLN A N 1
ATOM 647 C CA . GLN A 1 84 ? -5.590 14.039 -4.223 1.00 98.62 84 GLN A CA 1
ATOM 648 C C . GLN A 1 84 ? -5.110 14.033 -2.775 1.00 98.62 84 GLN A C 1
ATOM 650 O O . GLN A 1 84 ? -4.551 13.041 -2.308 1.00 98.62 84 GLN A O 1
ATOM 655 N N . ASP A 1 85 ? -5.319 15.142 -2.071 1.00 98.44 85 ASP A N 1
ATOM 656 C CA . ASP A 1 85 ? -5.095 15.216 -0.626 1.00 98.44 85 ASP A CA 1
ATOM 657 C C . ASP A 1 85 ? -6.267 14.570 0.135 1.00 98.44 85 ASP A C 1
ATOM 659 O O . ASP A 1 85 ? -7.266 14.185 -0.475 1.00 98.44 85 ASP A O 1
ATOM 663 N N . PHE A 1 86 ? -6.161 14.445 1.457 1.00 98.62 86 PHE A N 1
ATOM 664 C CA . PHE A 1 86 ? -7.147 13.729 2.264 1.00 98.62 86 PHE A CA 1
ATOM 665 C C . PHE A 1 86 ? -8.590 14.205 2.044 1.00 98.62 86 PHE A C 1
ATOM 667 O O . PHE A 1 86 ? -8.933 15.360 2.295 1.00 98.62 86 PHE A O 1
ATOM 674 N N . THR A 1 87 ? -9.447 13.274 1.636 1.00 98.50 87 THR A N 1
ATOM 675 C CA . THR A 1 87 ? -10.894 13.454 1.483 1.00 98.50 87 THR A CA 1
ATOM 676 C C . THR A 1 87 ? -11.630 12.188 1.915 1.00 98.50 87 THR A C 1
ATOM 678 O O . THR A 1 87 ? -11.098 11.084 1.816 1.00 98.50 87 THR A O 1
ATOM 681 N N . ASP A 1 88 ? -12.851 12.349 2.409 1.00 97.75 88 ASP A N 1
ATOM 682 C CA . ASP A 1 88 ? -13.801 11.276 2.708 1.00 97.75 88 ASP A CA 1
ATOM 683 C C . ASP A 1 88 ? -14.710 10.935 1.514 1.00 97.75 88 ASP A C 1
ATOM 685 O O . ASP A 1 88 ? -15.546 10.039 1.605 1.00 97.75 88 ASP A O 1
ATOM 689 N N . ASN A 1 89 ? -14.546 11.621 0.376 1.00 98.00 89 ASN A N 1
ATOM 690 C CA . ASN A 1 89 ? -15.325 11.376 -0.829 1.00 98.00 89 ASN A CA 1
ATOM 691 C C . ASN A 1 89 ? -14.643 10.314 -1.719 1.00 98.00 89 ASN A C 1
ATOM 693 O O . ASN A 1 89 ? -13.675 10.638 -2.419 1.00 98.00 89 ASN A O 1
ATOM 697 N N . PRO A 1 90 ? -15.159 9.070 -1.779 1.00 97.50 90 PRO A N 1
ATOM 698 C CA . PRO A 1 90 ? -14.549 8.006 -2.576 1.00 97.50 90 PRO A CA 1
ATOM 699 C C . PRO A 1 90 ? -14.543 8.317 -4.078 1.00 97.50 90 PRO A C 1
ATOM 701 O O . PRO A 1 90 ? -13.626 7.901 -4.780 1.00 97.50 90 PRO A O 1
ATOM 704 N N . GLN A 1 91 ? -15.492 9.112 -4.588 1.00 98.25 91 GLN A N 1
ATOM 705 C CA . GLN A 1 91 ? -15.522 9.476 -6.006 1.00 98.25 91 GLN A CA 1
ATOM 706 C C . GLN A 1 91 ? -14.317 10.335 -6.406 1.00 98.25 91 GLN A C 1
ATOM 708 O O . GLN A 1 91 ? -13.777 10.157 -7.497 1.00 98.25 91 GLN A O 1
ATOM 713 N N . LEU A 1 92 ? -13.862 11.242 -5.533 1.00 98.50 92 LEU A N 1
ATOM 714 C CA . LEU A 1 92 ? -12.651 12.029 -5.794 1.00 98.50 92 LEU A CA 1
ATOM 715 C C . LEU A 1 92 ? -11.407 11.136 -5.828 1.00 98.50 92 LEU A C 1
ATOM 717 O O . LEU A 1 92 ? -10.542 11.327 -6.681 1.00 98.50 92 LEU A O 1
ATOM 721 N N . ILE A 1 93 ? -11.358 10.114 -4.971 1.00 98.62 93 ILE A N 1
ATOM 722 C CA . ILE A 1 93 ? -10.287 9.113 -4.976 1.00 98.62 93 ILE A CA 1
ATOM 723 C C . ILE A 1 93 ? -10.308 8.295 -6.267 1.00 98.62 93 ILE A C 1
ATOM 725 O O . ILE A 1 93 ? -9.271 8.165 -6.913 1.00 98.62 93 ILE A O 1
ATOM 729 N N . PHE A 1 94 ? -11.472 7.807 -6.704 1.00 98.38 94 PHE A N 1
ATOM 730 C CA . PHE A 1 94 ? -11.591 7.086 -7.974 1.00 98.38 94 PHE A CA 1
ATOM 731 C C . PHE A 1 94 ? -11.206 7.944 -9.176 1.00 98.38 94 PHE A C 1
ATOM 733 O O . PHE A 1 94 ? -10.551 7.446 -10.095 1.00 98.38 94 PHE A O 1
ATOM 740 N N . ASN A 1 95 ? -11.577 9.226 -9.174 1.00 98.44 95 ASN A N 1
ATOM 741 C CA . ASN A 1 95 ? -11.198 10.160 -10.229 1.00 98.44 95 ASN A CA 1
ATOM 742 C C . ASN A 1 95 ? -9.677 10.365 -10.255 1.00 98.44 95 ASN A C 1
ATOM 744 O O . ASN A 1 95 ? -9.074 10.260 -11.321 1.00 98.44 95 ASN A O 1
ATOM 748 N N . ALA A 1 96 ? -9.057 10.585 -9.091 1.00 98.56 96 ALA A N 1
ATOM 749 C CA . ALA A 1 96 ? -7.611 10.743 -8.970 1.00 98.56 96 ALA A CA 1
ATOM 750 C C . ALA A 1 96 ? -6.863 9.484 -9.423 1.00 98.56 96 ALA A C 1
ATOM 752 O O . ALA A 1 96 ? -5.959 9.578 -10.246 1.00 98.56 96 ALA A O 1
ATOM 753 N N . LEU A 1 97 ? -7.295 8.301 -8.972 1.00 98.38 97 LEU A N 1
ATOM 754 C CA . LEU A 1 97 ? -6.743 7.023 -9.419 1.00 98.38 97 LEU A CA 1
ATOM 755 C C . LEU A 1 97 ? -6.907 6.842 -10.939 1.00 98.38 97 LEU A C 1
ATOM 757 O O . LEU A 1 97 ? -5.973 6.446 -11.624 1.00 98.38 97 LEU A O 1
ATOM 761 N N . SER A 1 98 ? -8.072 7.165 -11.503 1.00 97.75 98 SER A N 1
ATOM 762 C CA . SER A 1 98 ? -8.324 7.031 -12.948 1.00 97.75 98 SER A CA 1
ATOM 763 C C . SER A 1 98 ? -7.504 7.977 -13.820 1.00 97.75 98 SER A C 1
ATOM 765 O O . SER A 1 98 ? -7.319 7.686 -14.998 1.00 97.75 98 SER A O 1
ATOM 767 N N . ALA A 1 99 ? -7.027 9.088 -13.263 1.00 98.00 99 ALA A N 1
ATOM 768 C CA . ALA A 1 99 ? -6.192 10.047 -13.974 1.00 98.00 99 ALA A CA 1
ATOM 769 C C . ALA A 1 99 ? -4.707 9.647 -14.013 1.00 98.00 99 ALA A C 1
ATOM 771 O O . ALA A 1 99 ? -3.952 10.211 -14.807 1.00 98.00 99 ALA A O 1
ATOM 772 N N . LEU A 1 100 ? -4.273 8.696 -13.175 1.00 98.12 100 LEU A N 1
ATOM 773 C CA . LEU A 1 100 ? -2.880 8.260 -13.151 1.00 98.12 100 LEU A CA 1
ATOM 774 C C . LEU A 1 100 ? -2.520 7.466 -14.411 1.00 98.12 100 LEU A C 1
ATOM 776 O O . LEU A 1 100 ? -3.305 6.676 -14.933 1.00 98.12 100 LEU A O 1
ATOM 780 N N . GLN A 1 101 ? -1.284 7.647 -14.865 1.00 97.56 101 GLN A N 1
ATOM 781 C CA . GLN A 1 101 ? -0.700 6.935 -16.000 1.00 97.56 101 GLN A CA 1
ATOM 782 C C . GLN A 1 101 ? 0.674 6.412 -15.603 1.00 97.56 101 GLN A C 1
ATOM 784 O O . GLN A 1 101 ? 1.376 7.093 -14.853 1.00 97.56 101 GLN A O 1
ATOM 789 N N . ALA A 1 102 ? 1.080 5.252 -16.113 1.00 94.75 102 ALA A N 1
ATOM 790 C CA . ALA A 1 102 ? 2.441 4.774 -15.908 1.00 94.75 102 ALA A CA 1
ATOM 791 C C . ALA A 1 102 ? 3.444 5.797 -16.470 1.00 94.75 102 ALA A C 1
ATOM 793 O O . ALA A 1 102 ? 3.198 6.408 -17.514 1.00 94.75 102 ALA A O 1
ATOM 794 N N . GLY A 1 103 ? 4.524 6.029 -15.738 1.00 91.94 103 GLY A N 1
ATOM 795 C CA . GLY A 1 103 ? 5.632 6.874 -16.153 1.00 91.94 103 GLY A CA 1
ATOM 796 C C . GLY A 1 103 ? 6.757 6.055 -16.782 1.00 91.94 103 GLY A C 1
ATOM 797 O O . GLY A 1 103 ? 6.585 4.889 -17.132 1.00 91.94 103 GLY A O 1
ATOM 798 N N . LEU A 1 104 ? 7.906 6.699 -16.962 1.00 89.19 104 LEU A N 1
ATOM 799 C CA . LEU A 1 104 ? 9.115 6.120 -17.563 1.00 89.19 104 LEU A CA 1
ATOM 800 C C . LEU A 1 104 ? 10.370 6.362 -16.709 1.00 89.19 104 LEU A C 1
ATOM 802 O O . LEU A 1 104 ? 11.466 5.974 -17.106 1.00 89.19 104 LEU A O 1
ATOM 806 N N . GLY A 1 105 ? 10.227 7.051 -15.579 1.00 87.81 105 GLY A N 1
ATOM 807 C CA . GLY A 1 105 ? 11.318 7.439 -14.700 1.00 87.81 105 GLY A CA 1
ATOM 808 C C . GLY A 1 105 ? 11.726 6.370 -13.693 1.00 87.81 105 GLY A C 1
ATOM 809 O O . GLY A 1 105 ? 11.280 5.225 -13.734 1.00 87.81 105 GLY A O 1
ATOM 810 N N . THR A 1 106 ? 12.589 6.781 -12.774 1.00 89.31 106 THR A N 1
ATOM 811 C CA . THR A 1 106 ? 13.119 5.982 -11.662 1.00 89.31 106 THR A CA 1
ATOM 812 C C . THR A 1 106 ? 12.150 5.924 -10.469 1.00 89.31 106 THR A C 1
ATOM 814 O O . THR A 1 106 ? 11.088 6.549 -10.475 1.00 89.31 106 THR A O 1
ATOM 817 N N . THR A 1 107 ? 12.519 5.161 -9.446 1.00 91.50 107 THR A N 1
ATOM 818 C CA . THR A 1 107 ? 11.744 4.741 -8.273 1.00 91.50 107 THR A CA 1
ATOM 819 C C . THR A 1 107 ? 12.309 5.379 -6.981 1.00 91.50 107 THR A C 1
ATOM 821 O O . THR A 1 107 ? 13.183 4.805 -6.321 1.00 91.50 107 THR A O 1
ATOM 824 N N . PRO A 1 108 ? 11.823 6.567 -6.556 1.00 94.56 108 PRO A N 1
ATOM 825 C CA . PRO A 1 108 ? 12.248 7.228 -5.313 1.00 94.56 108 PRO A CA 1
ATOM 826 C C . PRO A 1 108 ? 11.390 6.776 -4.113 1.00 94.56 108 PRO A C 1
ATOM 828 O O . PRO A 1 108 ? 10.745 7.588 -3.434 1.00 94.56 108 PRO A O 1
ATOM 831 N N . LEU A 1 109 ? 11.324 5.464 -3.878 1.00 93.69 109 LEU A N 1
ATOM 832 C CA . LEU A 1 109 ? 10.470 4.818 -2.875 1.00 93.69 109 LEU A CA 1
ATOM 833 C C . LEU A 1 109 ? 10.709 5.337 -1.447 1.00 93.69 109 LEU A C 1
ATOM 835 O O . LEU A 1 109 ? 9.756 5.674 -0.748 1.00 93.69 109 LEU A O 1
ATOM 839 N N . ALA A 1 110 ? 11.957 5.416 -0.994 1.00 95.06 110 ALA A N 1
ATOM 840 C CA . ALA A 1 110 ? 12.336 5.802 0.357 1.00 95.06 110 ALA A CA 1
ATOM 841 C C . ALA A 1 110 ? 11.943 7.248 0.662 1.00 95.06 110 ALA A C 1
ATOM 843 O O . ALA A 1 110 ? 11.365 7.521 1.718 1.00 95.06 110 ALA A O 1
ATOM 844 N N . TYR A 1 111 ? 12.208 8.168 -0.271 1.00 96.69 111 TYR A N 1
ATOM 845 C CA . TYR A 1 111 ? 11.773 9.556 -0.162 1.00 96.69 111 TYR A CA 1
ATOM 846 C C . TYR A 1 111 ? 10.248 9.643 -0.074 1.00 96.69 111 TYR A C 1
ATOM 848 O O . TYR A 1 111 ? 9.708 10.211 0.877 1.00 96.69 111 TYR A O 1
ATOM 856 N N . SER A 1 112 ? 9.556 9.001 -1.011 1.00 97.19 112 SER A N 1
ATOM 857 C CA . SER A 1 112 ? 8.099 9.081 -1.132 1.00 97.19 112 SER A CA 1
ATOM 858 C C . SER A 1 112 ? 7.376 8.448 0.058 1.00 97.19 112 SER A C 1
ATOM 860 O O . SER A 1 112 ? 6.431 9.027 0.594 1.00 97.19 112 SER A O 1
ATOM 862 N N . ALA A 1 113 ? 7.855 7.297 0.538 1.00 96.56 113 ALA A N 1
ATOM 863 C CA . ALA A 1 113 ? 7.324 6.641 1.728 1.00 96.56 113 ALA A CA 1
ATOM 864 C C . ALA A 1 113 ? 7.518 7.506 2.981 1.00 96.56 113 ALA A C 1
ATOM 866 O O . ALA A 1 113 ? 6.600 7.637 3.790 1.00 96.56 113 ALA A O 1
ATOM 867 N N . CYS A 1 114 ? 8.678 8.146 3.144 1.00 96.81 114 CYS A N 1
ATOM 868 C CA . CYS A 1 114 ? 8.928 8.977 4.319 1.00 96.81 114 CYS A CA 1
ATOM 869 C C . CYS A 1 114 ? 8.129 10.277 4.343 1.00 96.81 114 CYS A C 1
ATOM 871 O O . CYS A 1 114 ? 7.683 10.707 5.413 1.00 96.81 114 CYS A O 1
ATOM 873 N N . GLU A 1 115 ? 7.877 10.861 3.180 1.00 98.25 115 GLU A N 1
ATOM 874 C CA . GLU A 1 115 ? 6.993 12.015 3.034 1.00 98.25 115 GLU A CA 1
ATOM 875 C C . GLU A 1 115 ? 5.530 11.633 3.291 1.00 98.25 115 GLU A C 1
ATOM 877 O O . GLU A 1 115 ? 4.834 12.333 4.032 1.00 98.25 115 GLU A O 1
ATOM 882 N N . ALA A 1 116 ? 5.089 10.466 2.805 1.00 98.00 116 ALA A N 1
ATOM 883 C CA . ALA A 1 116 ? 3.764 9.925 3.107 1.00 98.00 116 ALA A CA 1
ATOM 884 C C . ALA A 1 116 ? 3.571 9.701 4.618 1.00 98.00 116 ALA A C 1
ATOM 886 O O . ALA A 1 116 ? 2.538 10.080 5.173 1.00 98.00 116 ALA A O 1
ATOM 887 N N . VAL A 1 117 ? 4.581 9.170 5.319 1.00 97.31 117 VAL A N 1
ATOM 888 C CA . VAL A 1 117 ? 4.552 9.040 6.787 1.00 97.31 117 VAL A CA 1
ATOM 889 C C . VAL A 1 117 ? 4.423 10.400 7.467 1.00 97.31 117 VAL A C 1
ATOM 891 O O . VAL A 1 117 ? 3.575 10.568 8.346 1.00 97.31 117 VAL A O 1
ATOM 894 N N . THR A 1 118 ? 5.238 11.380 7.073 1.00 97.44 118 THR A N 1
ATOM 895 C CA . THR A 1 118 ? 5.164 12.739 7.629 1.00 97.44 118 THR A CA 1
ATOM 896 C C . THR A 1 118 ? 3.768 13.331 7.434 1.00 97.44 118 THR A C 1
ATOM 898 O O . THR A 1 118 ? 3.177 13.846 8.390 1.00 97.44 118 THR A O 1
ATOM 901 N N . ARG A 1 119 ? 3.198 13.190 6.230 1.00 98.19 119 ARG A N 1
ATOM 902 C CA . ARG A 1 119 ? 1.846 13.662 5.921 1.00 98.19 119 ARG A CA 1
ATOM 903 C C . ARG A 1 119 ? 0.788 12.967 6.771 1.00 98.19 119 ARG A C 1
ATOM 905 O O . ARG A 1 119 ? -0.024 13.659 7.384 1.00 98.19 119 ARG A O 1
ATOM 912 N N . LEU A 1 120 ? 0.806 11.634 6.839 1.00 97.12 120 LEU A N 1
ATOM 913 C CA . LEU A 1 120 ? -0.132 10.854 7.650 1.00 97.12 120 LEU A CA 1
ATOM 914 C C . LEU A 1 120 ? -0.087 11.298 9.103 1.00 97.12 120 LEU A C 1
ATOM 916 O O . LEU A 1 120 ? -1.131 11.587 9.680 1.00 97.12 120 LEU A O 1
ATOM 920 N N . ARG A 1 121 ? 1.106 11.404 9.699 1.00 95.38 121 ARG A N 1
ATOM 921 C CA . ARG A 1 121 ? 1.260 11.808 11.105 1.00 95.38 121 ARG A CA 1
ATOM 922 C C . ARG A 1 121 ? 0.716 13.207 11.360 1.00 95.38 121 ARG A C 1
ATOM 924 O O . ARG A 1 121 ? 0.012 13.374 12.350 1.00 95.38 121 ARG A O 1
ATOM 931 N N . GLY A 1 122 ? 0.981 14.157 10.464 1.00 96.81 122 GLY A N 1
ATOM 932 C CA . GLY A 1 122 ? 0.502 15.538 10.569 1.00 96.81 122 GLY A CA 1
ATOM 933 C C . GLY A 1 122 ? -0.998 15.721 10.316 1.00 96.81 122 GLY A C 1
ATOM 934 O O . GLY A 1 122 ? -1.557 16.752 10.691 1.00 96.81 122 GLY A O 1
ATOM 935 N N . PHE A 1 123 ? -1.674 14.742 9.712 1.00 97.69 123 PHE A N 1
ATOM 936 C CA . PHE A 1 123 ? -3.105 14.827 9.448 1.00 97.69 123 PHE A CA 1
ATOM 937 C C . PHE A 1 123 ? -3.934 14.521 10.705 1.00 97.69 123 PHE A C 1
ATOM 939 O O . PHE A 1 123 ? -3.722 13.505 11.374 1.00 97.69 123 PHE A O 1
ATOM 946 N N . ARG A 1 124 ? -4.860 15.440 11.027 1.00 97.00 124 ARG A N 1
ATOM 947 C CA . ARG A 1 124 ? -5.853 15.352 12.121 1.00 97.00 124 ARG A CA 1
ATOM 948 C C . ARG A 1 124 ? -5.288 14.762 13.422 1.00 97.00 124 ARG A C 1
ATOM 950 O O . ARG A 1 124 ? -5.821 13.817 13.988 1.00 97.00 124 ARG A O 1
ATOM 957 N N . THR A 1 125 ? -4.218 15.368 13.931 1.00 95.56 125 THR A N 1
ATOM 958 C CA . THR A 1 125 ? -3.478 14.912 15.128 1.00 95.56 125 THR A CA 1
ATOM 959 C C . THR A 1 125 ? -4.288 14.870 16.428 1.00 95.56 125 THR A C 1
ATOM 961 O O . THR A 1 125 ? -3.837 14.281 17.404 1.00 95.56 125 THR A O 1
ATOM 964 N N . HIS A 1 126 ? -5.467 15.493 16.462 1.00 93.88 126 HIS A N 1
ATOM 965 C CA . HIS A 1 126 ? -6.361 15.518 17.621 1.00 93.88 126 HIS A CA 1
ATOM 966 C C . HIS A 1 126 ? -7.363 14.352 17.645 1.00 93.88 126 HIS A C 1
ATOM 968 O O . HIS A 1 126 ? -8.122 14.232 18.605 1.00 93.88 126 HIS A O 1
ATOM 974 N N . VAL A 1 127 ? -7.389 13.510 16.606 1.00 93.25 127 VAL A N 1
ATOM 975 C CA . VAL A 1 127 ? -8.258 12.332 16.534 1.00 93.25 127 VAL A CA 1
ATOM 976 C C . VAL A 1 127 ? -7.418 11.068 16.667 1.00 93.25 127 VAL A C 1
ATOM 978 O O . VAL A 1 127 ? -6.363 10.935 16.048 1.00 93.25 127 VAL A O 1
ATOM 981 N N . PHE A 1 128 ? -7.898 10.120 17.473 1.00 92.38 128 PHE A N 1
ATOM 982 C CA . PHE A 1 128 ? -7.294 8.797 17.566 1.00 92.38 128 PHE A CA 1
ATOM 983 C C . PHE A 1 128 ? -7.682 7.972 16.332 1.00 92.38 128 PHE A C 1
ATOM 985 O O . PHE A 1 128 ? -8.741 7.341 16.293 1.00 92.38 128 PHE A O 1
ATOM 992 N N . ALA A 1 129 ? -6.844 8.055 15.302 1.00 93.81 129 ALA A N 1
ATOM 993 C CA . ALA A 1 129 ? -7.067 7.463 13.991 1.00 93.81 129 ALA A CA 1
ATOM 994 C C . ALA A 1 129 ? -6.065 6.346 13.696 1.00 93.81 129 ALA A C 1
ATOM 996 O O . ALA A 1 129 ? -4.894 6.443 14.072 1.00 93.81 129 ALA A O 1
ATOM 997 N N . GLN A 1 130 ? -6.508 5.325 12.966 1.00 93.19 130 GLN A N 1
ATOM 998 C CA . GLN A 1 130 ? -5.606 4.342 12.376 1.00 93.19 130 GLN A CA 1
ATOM 999 C C . GLN A 1 130 ? -4.962 4.970 11.135 1.00 93.19 130 GLN A C 1
ATOM 1001 O O . GLN A 1 130 ? -5.661 5.449 10.244 1.00 93.19 130 GLN A O 1
ATOM 1006 N N . LYS A 1 131 ? -3.631 4.997 11.069 1.00 95.25 131 LYS A N 1
ATOM 1007 C CA . LYS A 1 131 ? -2.890 5.600 9.950 1.00 95.25 131 LYS A CA 1
ATOM 1008 C C . LYS A 1 131 ? -2.311 4.497 9.080 1.00 95.25 131 LYS A C 1
ATOM 1010 O O . LYS A 1 131 ? -1.668 3.593 9.606 1.00 95.25 131 LYS A O 1
ATOM 1015 N N . ARG A 1 132 ? -2.533 4.567 7.767 1.00 95.50 132 ARG A N 1
ATOM 1016 C CA . ARG A 1 132 ? -2.224 3.481 6.838 1.00 95.50 132 ARG A CA 1
ATOM 1017 C C . ARG A 1 132 ? -1.601 3.972 5.536 1.00 95.50 132 ARG A C 1
ATOM 1019 O O . ARG A 1 132 ? -2.033 4.974 4.969 1.00 95.50 132 ARG A O 1
ATOM 1026 N N . ILE A 1 133 ? -0.612 3.233 5.045 1.00 96.88 133 ILE A N 1
ATOM 1027 C CA . ILE A 1 133 ? -0.082 3.372 3.683 1.00 96.88 133 ILE A CA 1
ATOM 1028 C C . ILE A 1 133 ? -0.485 2.126 2.896 1.00 96.88 133 ILE A C 1
ATOM 1030 O O . ILE A 1 133 ? -0.233 1.015 3.352 1.00 96.88 133 ILE A O 1
ATOM 1034 N N . GLU A 1 134 ? -1.095 2.326 1.730 1.00 96.81 134 GLU A N 1
ATOM 1035 C CA . GLU A 1 134 ? -1.355 1.301 0.713 1.00 96.81 134 GLU A CA 1
ATOM 1036 C C . GLU A 1 134 ? -0.331 1.510 -0.412 1.00 96.81 134 GLU A C 1
ATOM 1038 O O . GLU A 1 134 ? -0.533 2.323 -1.316 1.00 96.81 134 GLU A O 1
ATOM 1043 N N . LEU A 1 135 ? 0.818 0.844 -0.302 1.00 96.56 135 LEU A N 1
ATOM 1044 C CA . LEU A 1 135 ? 1.921 0.936 -1.257 1.00 96.56 135 LEU A CA 1
ATOM 1045 C C . LEU A 1 135 ? 1.705 -0.050 -2.409 1.00 96.56 135 LEU A C 1
ATOM 1047 O O . LEU A 1 135 ? 1.469 -1.228 -2.163 1.00 96.56 135 LEU A O 1
ATOM 1051 N N . SER A 1 136 ? 1.858 0.406 -3.651 1.00 96.69 136 SER A N 1
ATOM 1052 C CA . SER A 1 136 ? 1.897 -0.445 -4.846 1.00 96.69 136 SER A CA 1
ATOM 1053 C C . SER A 1 136 ? 3.173 -0.160 -5.629 1.00 96.69 136 SER A C 1
ATOM 1055 O O . SER A 1 136 ? 3.276 0.916 -6.208 1.00 96.69 136 SER A O 1
ATOM 1057 N N . SER A 1 137 ? 4.122 -1.099 -5.656 1.00 94.00 137 SER A N 1
ATOM 1058 C CA . SER A 1 137 ? 5.436 -0.929 -6.302 1.00 94.00 137 SER A CA 1
ATOM 1059 C C . SER A 1 137 ? 6.030 -2.275 -6.717 1.00 94.00 137 SER A C 1
ATOM 1061 O O . SER A 1 137 ? 5.744 -3.299 -6.094 1.00 94.00 137 SER A O 1
ATOM 1063 N N . ASP A 1 138 ? 6.852 -2.295 -7.760 1.00 85.44 138 ASP A N 1
ATOM 1064 C CA . ASP A 1 138 ? 7.663 -3.456 -8.148 1.00 85.44 138 ASP A CA 1
ATOM 1065 C C . ASP A 1 138 ? 9.101 -3.399 -7.608 1.00 85.44 138 ASP A C 1
ATOM 1067 O O . ASP A 1 138 ? 9.818 -4.396 -7.630 1.00 85.44 138 ASP A O 1
ATOM 1071 N N . GLY A 1 139 ? 9.442 -2.294 -6.944 1.00 72.44 139 GLY A N 1
ATOM 1072 C CA . GLY A 1 139 ? 10.523 -2.177 -5.978 1.00 72.44 139 GLY A CA 1
ATOM 1073 C C . GLY A 1 139 ? 11.903 -1.841 -6.534 1.00 72.44 139 GLY A C 1
ATOM 1074 O O . GLY A 1 139 ? 12.119 -1.676 -7.720 1.00 72.44 139 GLY A O 1
ATOM 1075 N N . GLN A 1 140 ? 12.828 -1.779 -5.572 1.00 71.00 140 GLN A N 1
ATOM 1076 C CA . GLN A 1 140 ? 14.167 -1.180 -5.589 1.00 71.00 140 GLN A CA 1
ATOM 1077 C C . GLN A 1 140 ? 14.206 0.351 -5.680 1.00 71.00 140 GLN A C 1
ATOM 1079 O O . GLN A 1 140 ? 13.985 0.982 -6.702 1.00 71.00 140 GLN A O 1
ATOM 1084 N N . GLU A 1 141 ? 14.566 0.935 -4.538 1.00 73.56 141 GLU A N 1
ATOM 1085 C CA . GLU A 1 141 ? 14.988 2.322 -4.414 1.00 73.56 141 GLU A CA 1
ATOM 1086 C C . GLU A 1 141 ? 16.179 2.608 -5.335 1.00 73.56 141 GLU A C 1
ATOM 1088 O O . GLU A 1 141 ? 17.229 1.977 -5.186 1.00 73.56 141 GLU A O 1
ATOM 1093 N N . ASN A 1 142 ? 16.055 3.575 -6.245 1.00 71.06 142 ASN A N 1
ATOM 1094 C CA . ASN A 1 142 ? 17.150 3.908 -7.162 1.00 71.06 142 ASN A CA 1
ATOM 1095 C C . ASN A 1 142 ? 17.376 5.411 -7.406 1.00 71.06 142 ASN A C 1
ATOM 1097 O O . ASN A 1 142 ? 18.333 5.739 -8.111 1.00 71.06 142 ASN A O 1
ATOM 1101 N N . ASP A 1 143 ? 16.578 6.327 -6.829 1.00 87.50 143 ASP A N 1
ATOM 1102 C CA . ASP A 1 143 ? 16.769 7.769 -7.089 1.00 87.50 143 ASP A CA 1
ATOM 1103 C C . ASP A 1 143 ? 16.172 8.751 -6.049 1.00 87.50 143 ASP A C 1
ATOM 1105 O O . ASP A 1 143 ? 15.841 9.894 -6.380 1.00 87.50 143 ASP A O 1
ATOM 1109 N N . SER A 1 144 ? 16.044 8.380 -4.767 1.00 92.75 144 SER A N 1
ATOM 1110 C CA . SER A 1 144 ? 15.664 9.349 -3.722 1.00 92.75 144 SER A CA 1
ATOM 1111 C C . SER A 1 144 ? 16.627 10.546 -3.695 1.00 92.75 144 SER A C 1
ATOM 1113 O O . SER A 1 144 ? 17.850 10.355 -3.664 1.00 92.75 144 SER A O 1
ATOM 1115 N N . PRO A 1 145 ? 16.114 11.793 -3.626 1.00 95.12 145 PRO A N 1
ATOM 1116 C CA . PRO A 1 145 ? 16.938 12.992 -3.584 1.00 95.12 145 PRO A CA 1
ATOM 1117 C C . PRO A 1 145 ? 18.008 12.966 -2.501 1.00 95.12 145 PRO A C 1
ATOM 1119 O O . PRO A 1 145 ? 17.752 12.587 -1.350 1.00 95.12 145 PRO A O 1
ATOM 1122 N N . VAL A 1 146 ? 19.191 13.469 -2.861 1.00 94.25 146 VAL A N 1
ATOM 1123 C CA . VAL A 1 146 ? 20.283 13.668 -1.909 1.00 94.25 146 VAL A CA 1
ATOM 1124 C C . VAL A 1 146 ? 19.848 14.625 -0.803 1.00 94.25 146 VAL A C 1
ATOM 1126 O O . VAL A 1 146 ? 19.360 15.718 -1.078 1.00 94.25 146 VAL A O 1
ATOM 1129 N N . GLY A 1 147 ? 20.038 14.212 0.448 1.00 94.56 147 GLY A N 1
ATOM 1130 C CA . GLY A 1 147 ? 19.658 14.978 1.633 1.00 94.56 147 GLY A CA 1
ATOM 1131 C C . GLY A 1 147 ? 18.216 14.768 2.096 1.00 94.56 147 GLY A C 1
ATOM 1132 O O . GLY A 1 147 ? 17.848 15.313 3.136 1.00 94.56 147 GLY A O 1
ATOM 1133 N N . SER A 1 148 ? 17.407 13.970 1.388 1.00 96.38 148 SER A N 1
ATOM 1134 C CA . SER A 1 148 ? 16.096 13.570 1.910 1.00 96.38 148 SER A CA 1
ATOM 1135 C C . SER A 1 148 ? 16.246 12.699 3.165 1.00 96.38 148 SER A C 1
ATOM 1137 O O . SER A 1 148 ? 17.217 11.954 3.319 1.00 96.38 148 SER A O 1
ATOM 1139 N N . GLU A 1 149 ? 15.285 12.801 4.089 1.00 96.62 149 GLU A N 1
ATOM 1140 C CA . GLU A 1 149 ? 15.394 12.235 5.445 1.00 96.62 149 GLU A CA 1
ATOM 1141 C C . GLU A 1 149 ? 15.696 10.728 5.444 1.00 96.62 149 GLU A C 1
ATOM 1143 O O . GLU A 1 149 ? 16.466 10.244 6.278 1.00 96.62 149 GLU A O 1
ATOM 1148 N N . CYS A 1 150 ? 15.118 10.008 4.481 1.00 96.44 150 CYS A N 1
ATOM 1149 C CA . CYS A 1 150 ? 15.228 8.560 4.346 1.00 96.44 150 CYS A CA 1
ATOM 1150 C C . CYS A 1 150 ? 16.164 8.083 3.242 1.00 96.44 150 CYS A C 1
ATOM 1152 O O . CYS A 1 150 ? 16.256 6.880 3.011 1.00 96.44 150 CYS A O 1
ATOM 1154 N N . GLN A 1 151 ? 16.906 8.990 2.610 1.00 95.19 151 GLN A N 1
ATOM 1155 C CA . GLN A 1 151 ? 17.963 8.612 1.685 1.00 95.19 151 GLN A CA 1
ATOM 1156 C C . GLN A 1 151 ? 19.031 7.769 2.400 1.00 95.19 151 GLN A C 1
ATOM 1158 O O . GLN A 1 151 ? 19.470 8.114 3.501 1.00 95.19 151 GLN A O 1
ATOM 1163 N N . GLY A 1 152 ? 19.522 6.710 1.767 1.00 92.62 152 GLY A N 1
ATOM 1164 C CA . GLY A 1 152 ? 20.627 5.901 2.275 1.00 92.62 152 GLY A CA 1
ATOM 1165 C C . GLY A 1 152 ? 21.073 4.856 1.254 1.00 92.62 152 GLY A C 1
ATOM 1166 O O . GLY A 1 152 ? 20.402 4.688 0.237 1.00 92.62 152 GLY A O 1
ATOM 1167 N N . PRO A 1 153 ? 22.197 4.161 1.496 1.00 91.50 153 PRO A N 1
ATOM 1168 C CA . PRO A 1 153 ? 22.570 3.010 0.684 1.00 91.50 153 PRO A CA 1
ATOM 1169 C C . PRO A 1 153 ? 21.518 1.901 0.802 1.00 91.50 153 PRO A C 1
ATOM 1171 O O . PRO A 1 153 ? 20.793 1.821 1.799 1.00 91.50 153 PRO A O 1
ATOM 1174 N N . ASP A 1 154 ? 21.464 1.033 -0.203 1.00 87.25 154 ASP A N 1
ATOM 1175 C CA . ASP A 1 154 ? 20.691 -0.202 -0.128 1.00 87.25 154 ASP A CA 1
ATOM 1176 C C . ASP A 1 154 ? 21.325 -1.167 0.883 1.00 87.25 154 ASP A C 1
ATOM 1178 O O . ASP A 1 154 ? 22.539 -1.381 0.867 1.00 87.25 154 ASP A O 1
ATOM 1182 N N . SER A 1 155 ? 20.517 -1.743 1.776 1.00 87.12 155 SER A N 1
ATOM 1183 C CA . SER A 1 155 ? 20.952 -2.850 2.628 1.00 87.12 155 SER A CA 1
ATOM 1184 C C . SER A 1 155 ? 19.866 -3.924 2.749 1.00 87.12 155 SER A C 1
ATOM 1186 O O . SER A 1 155 ? 18.882 -3.747 3.477 1.00 87.12 155 SER A O 1
ATOM 1188 N N . PRO A 1 156 ? 20.094 -5.104 2.144 1.00 77.62 156 PRO A N 1
ATOM 1189 C CA . PRO A 1 156 ? 19.341 -6.335 2.387 1.00 77.62 156 PRO A CA 1
ATOM 1190 C C . PRO A 1 156 ? 19.134 -6.685 3.868 1.00 77.62 156 PRO A C 1
ATOM 1192 O O . PRO A 1 156 ? 18.145 -7.327 4.221 1.00 77.62 156 PRO A O 1
ATOM 1195 N N . ALA A 1 157 ? 20.083 -6.297 4.726 1.00 83.25 157 ALA A N 1
ATOM 1196 C CA . ALA A 1 157 ? 20.084 -6.577 6.158 1.00 83.25 157 ALA A CA 1
ATOM 1197 C C . ALA A 1 157 ? 19.477 -5.441 7.001 1.00 83.25 157 ALA A C 1
ATOM 1199 O O . ALA A 1 157 ? 19.424 -5.559 8.224 1.00 83.25 157 ALA A O 1
ATOM 1200 N N . MET A 1 158 ? 18.997 -4.361 6.367 1.00 88.62 158 MET A N 1
ATOM 1201 C CA . MET A 1 158 ? 18.571 -3.126 7.034 1.00 88.62 158 MET A CA 1
ATOM 1202 C C . MET A 1 158 ? 19.659 -2.544 7.950 1.00 88.62 158 MET A C 1
ATOM 1204 O O . MET A 1 158 ? 19.376 -2.140 9.083 1.00 88.62 158 MET A O 1
ATOM 1208 N N . ASP A 1 159 ? 20.907 -2.502 7.474 1.00 92.50 159 ASP A N 1
ATOM 1209 C CA . ASP A 1 159 ? 22.023 -1.923 8.228 1.00 92.50 159 ASP A CA 1
ATOM 1210 C C . ASP A 1 159 ? 21.716 -0.472 8.645 1.00 92.50 159 ASP A C 1
ATOM 1212 O O . ASP A 1 159 ? 20.999 0.238 7.924 1.00 92.50 159 ASP A O 1
ATOM 1216 N N . PRO A 1 160 ? 22.253 0.014 9.781 1.00 94.94 160 PRO A N 1
ATOM 1217 C CA . PRO A 1 160 ? 22.070 1.400 10.196 1.00 94.94 160 PRO A CA 1
ATOM 1218 C C . PRO A 1 160 ? 22.390 2.384 9.066 1.00 94.94 160 PRO A C 1
ATOM 1220 O O . PRO A 1 160 ? 23.388 2.232 8.370 1.00 94.94 160 PRO A O 1
ATOM 1223 N N . GLN A 1 161 ? 21.550 3.411 8.911 1.00 94.88 161 GLN A N 1
ATOM 1224 C CA . GLN A 1 161 ? 21.616 4.418 7.840 1.00 94.88 161 GLN A CA 1
ATOM 1225 C C . GLN A 1 161 ? 21.256 3.950 6.423 1.00 94.88 161 GLN A C 1
ATOM 1227 O O . GLN A 1 161 ? 21.146 4.813 5.549 1.00 94.88 161 GLN A O 1
ATOM 1232 N N . SER A 1 162 ? 20.998 2.660 6.187 1.00 93.88 162 SER A N 1
ATOM 1233 C CA . SER A 1 162 ? 20.354 2.234 4.939 1.00 93.88 162 SER A CA 1
ATOM 1234 C C . SER A 1 162 ? 18.983 2.885 4.781 1.00 93.88 162 SER A C 1
ATOM 1236 O O . SER A 1 162 ? 18.324 3.228 5.773 1.00 93.88 162 SER A O 1
ATOM 1238 N N . TRP A 1 163 ? 18.533 3.058 3.541 1.00 94.19 163 TRP A N 1
ATOM 1239 C CA . TRP A 1 163 ? 17.214 3.641 3.302 1.00 94.19 163 TRP A CA 1
ATOM 1240 C C . TRP A 1 163 ? 16.109 2.755 3.912 1.00 94.19 163 TRP A C 1
ATOM 1242 O O . TRP A 1 163 ? 15.174 3.279 4.520 1.00 94.19 163 TRP A O 1
ATOM 1252 N N . GLN A 1 164 ? 16.261 1.421 3.878 1.00 92.38 164 GLN A N 1
ATOM 1253 C CA . GLN A 1 164 ? 15.323 0.473 4.491 1.00 92.38 164 GLN A CA 1
ATOM 1254 C C . GLN A 1 164 ? 15.161 0.724 5.990 1.00 92.38 164 GLN A C 1
ATOM 1256 O O . GLN A 1 164 ? 14.042 0.816 6.506 1.00 92.38 164 GLN A O 1
ATOM 1261 N N . TRP A 1 165 ? 16.295 0.844 6.687 1.00 93.69 165 TRP A N 1
ATOM 1262 C CA . TRP A 1 165 ? 16.354 1.119 8.118 1.00 93.69 165 TRP A CA 1
ATOM 1263 C C . TRP A 1 165 ? 15.698 2.462 8.450 1.00 93.69 165 TRP A C 1
ATOM 1265 O O . TRP A 1 165 ? 14.917 2.556 9.400 1.00 93.69 165 TRP A O 1
ATOM 1275 N N . LYS A 1 166 ? 15.956 3.485 7.628 1.00 95.81 166 LYS A N 1
ATOM 1276 C CA . LYS A 1 166 ? 15.401 4.833 7.791 1.00 95.81 166 LYS A CA 1
ATOM 1277 C C . LYS A 1 166 ? 13.887 4.863 7.600 1.00 95.81 166 LYS A C 1
ATOM 1279 O O . LYS A 1 166 ? 13.187 5.384 8.466 1.00 95.81 166 LYS A O 1
ATOM 1284 N N . VAL A 1 167 ? 13.370 4.251 6.532 1.00 94.88 167 VAL A N 1
ATOM 1285 C CA . VAL A 1 167 ? 11.921 4.127 6.283 1.00 94.88 167 VAL A CA 1
ATOM 1286 C C . VAL A 1 167 ? 11.243 3.379 7.429 1.00 94.88 167 VAL A C 1
ATOM 1288 O O . VAL A 1 167 ? 10.233 3.841 7.960 1.00 94.88 167 VAL A O 1
ATOM 1291 N N . ARG A 1 168 ? 11.831 2.267 7.888 1.00 93.19 168 ARG A N 1
ATOM 1292 C CA . ARG A 1 168 ? 11.312 1.512 9.035 1.00 93.19 168 ARG A CA 1
ATOM 1293 C C . ARG A 1 168 ? 11.254 2.367 10.304 1.00 93.19 168 ARG A C 1
ATOM 1295 O O . ARG A 1 168 ? 10.229 2.385 10.981 1.00 93.19 168 ARG A O 1
ATOM 1302 N N . ASN A 1 169 ? 12.315 3.101 10.634 1.00 94.06 169 ASN A N 1
ATOM 1303 C CA . ASN A 1 169 ? 12.326 3.986 11.804 1.00 94.06 169 ASN A CA 1
ATOM 1304 C C . ASN A 1 169 ? 11.326 5.134 11.674 1.00 94.06 169 ASN A C 1
ATOM 1306 O O . ASN A 1 169 ? 10.651 5.471 12.649 1.00 94.06 169 ASN A O 1
ATOM 1310 N N . LYS A 1 170 ? 11.181 5.694 10.469 1.00 95.31 170 LYS A N 1
ATOM 1311 C CA . LYS A 1 170 ? 10.200 6.736 10.172 1.00 95.31 170 LYS A CA 1
ATOM 1312 C C . LYS A 1 170 ? 8.776 6.232 10.414 1.00 95.31 170 LYS A C 1
ATOM 1314 O O . LYS A 1 170 ? 8.020 6.904 11.109 1.00 95.31 170 LYS A O 1
ATOM 1319 N N . LEU A 1 171 ? 8.434 5.036 9.934 1.00 92.88 171 LEU A N 1
ATOM 1320 C CA . LEU A 1 171 ? 7.131 4.398 10.170 1.00 92.88 171 LEU A CA 1
ATOM 1321 C C . LEU A 1 171 ? 6.851 4.155 11.662 1.00 92.88 171 LEU A C 1
ATOM 1323 O O . LEU A 1 171 ? 5.730 4.351 12.130 1.00 92.88 171 LEU A O 1
ATOM 1327 N N . ARG A 1 172 ? 7.880 3.769 12.424 1.00 90.75 172 ARG A N 1
ATOM 1328 C CA . ARG A 1 172 ? 7.760 3.476 13.861 1.00 90.75 172 ARG A CA 1
ATOM 1329 C C . ARG A 1 172 ? 7.636 4.722 14.718 1.00 90.75 172 ARG A C 1
ATOM 1331 O O . ARG A 1 172 ? 6.814 4.761 15.619 1.00 90.75 172 ARG A O 1
ATOM 1338 N N . THR A 1 173 ? 8.478 5.716 14.460 1.00 92.06 173 THR A N 1
ATOM 1339 C CA . THR A 1 173 ? 8.732 6.818 15.402 1.00 92.06 173 THR A CA 1
ATOM 1340 C C . THR A 1 173 ? 8.405 8.194 14.837 1.00 92.06 173 THR A C 1
ATOM 1342 O O . THR A 1 173 ? 8.374 9.173 15.578 1.00 92.06 173 THR A O 1
ATOM 1345 N N . GLY A 1 174 ? 8.200 8.298 13.521 1.00 92.94 174 GLY A N 1
ATOM 1346 C CA . GLY A 1 174 ? 8.019 9.572 12.826 1.00 92.94 174 GLY A CA 1
ATOM 1347 C C . GLY A 1 174 ? 9.327 10.290 12.529 1.00 92.94 174 GLY A C 1
ATOM 1348 O O . GLY A 1 174 ? 9.299 11.364 11.931 1.00 92.94 174 GLY A O 1
ATOM 1349 N N . ASN A 1 175 ? 10.464 9.696 12.894 1.00 95.12 175 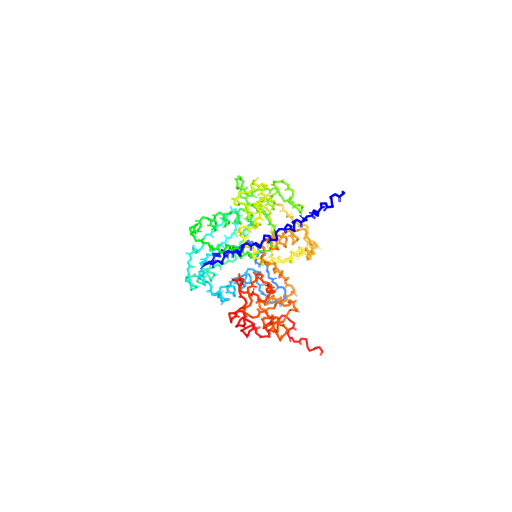ASN A N 1
ATOM 1350 C CA . ASN A 1 175 ? 11.801 10.213 12.646 1.00 95.12 175 ASN A CA 1
ATOM 1351 C C . ASN A 1 175 ? 12.690 9.088 12.097 1.00 95.12 175 ASN A C 1
ATOM 1353 O O . ASN A 1 175 ? 12.907 8.073 12.759 1.00 95.12 175 ASN A O 1
ATOM 1357 N N . ALA A 1 176 ? 13.232 9.271 10.896 1.00 96.31 176 ALA A N 1
ATOM 1358 C CA . ALA A 1 176 ? 14.037 8.252 10.223 1.00 96.31 176 ALA A CA 1
ATOM 1359 C C . ALA A 1 176 ? 15.337 7.893 10.966 1.00 96.31 176 ALA A C 1
ATOM 1361 O O . ALA A 1 176 ? 15.907 6.823 10.758 1.00 96.31 176 ALA A O 1
ATOM 1362 N N . GLN A 1 177 ? 15.809 8.787 11.836 1.00 96.06 177 GLN A N 1
ATOM 1363 C CA . GLN A 1 177 ? 17.052 8.647 12.594 1.00 96.06 177 GLN A CA 1
ATOM 1364 C C . GLN A 1 177 ? 16.836 8.099 14.009 1.00 96.06 177 GLN A C 1
ATOM 1366 O O . GLN A 1 177 ? 17.803 7.771 14.695 1.00 96.06 177 GLN A O 1
ATOM 1371 N N . ASN A 1 178 ? 15.588 8.011 14.474 1.00 92.69 178 ASN A N 1
ATOM 1372 C CA . ASN A 1 178 ? 15.297 7.586 15.836 1.00 92.69 178 ASN A CA 1
ATOM 1373 C C . ASN A 1 178 ? 15.231 6.056 15.934 1.00 92.69 178 ASN A C 1
ATOM 1375 O O . ASN A 1 178 ? 14.334 5.417 15.389 1.00 92.69 178 ASN A O 1
ATOM 1379 N N . THR A 1 179 ? 16.165 5.479 16.687 1.00 88.81 179 THR A N 1
ATOM 1380 C CA . THR A 1 179 ? 16.249 4.034 16.941 1.00 88.81 179 THR A CA 1
ATOM 1381 C C . THR A 1 179 ? 15.382 3.559 18.096 1.00 88.81 179 THR A C 1
ATOM 1383 O O . THR A 1 179 ? 15.246 2.352 18.301 1.00 88.81 179 THR A O 1
ATOM 1386 N N . ASN A 1 180 ? 14.831 4.481 18.886 1.00 83.88 180 ASN A N 1
ATOM 1387 C CA . ASN A 1 180 ? 14.057 4.133 20.066 1.00 83.88 180 ASN A CA 1
ATOM 1388 C C . ASN A 1 180 ? 12.691 3.606 19.643 1.00 83.88 180 ASN A C 1
ATOM 1390 O O . ASN A 1 180 ? 11.846 4.341 19.136 1.00 83.88 180 ASN A O 1
ATOM 1394 N N . VAL A 1 181 ? 12.493 2.312 19.867 1.00 72.94 181 VAL A N 1
ATOM 1395 C CA . VAL A 1 181 ? 11.239 1.619 19.589 1.00 72.94 181 VAL A CA 1
ATOM 1396 C C . VAL A 1 181 ? 10.175 2.085 20.585 1.00 72.94 181 VAL A C 1
ATOM 1398 O O . VAL A 1 181 ? 10.371 1.886 21.786 1.00 72.94 181 VAL A O 1
ATOM 1401 N N . PRO A 1 182 ? 9.049 2.667 20.137 1.00 74.12 182 PRO A N 1
ATOM 1402 C CA . PRO A 1 182 ? 7.945 2.969 21.032 1.00 74.12 182 PRO A CA 1
ATOM 1403 C C . PRO A 1 182 ? 7.394 1.665 21.633 1.00 74.12 182 PRO A C 1
ATOM 1405 O O . PRO A 1 182 ? 7.300 0.665 20.914 1.00 74.12 182 PRO A O 1
ATOM 1408 N N . PRO A 1 183 ? 6.973 1.650 22.911 1.00 67.06 183 PRO A N 1
ATOM 1409 C CA . PRO A 1 183 ? 6.406 0.454 23.545 1.00 67.06 183 PRO A CA 1
ATOM 1410 C C . PRO A 1 183 ? 5.185 -0.113 22.808 1.00 67.06 183 PRO A C 1
ATOM 1412 O O . PRO A 1 183 ? 4.899 -1.300 22.904 1.00 67.06 183 PRO A O 1
ATOM 1415 N N . THR A 1 184 ? 4.469 0.741 22.074 1.00 65.31 184 THR A N 1
ATOM 1416 C CA . THR A 1 184 ? 3.227 0.423 21.363 1.00 65.31 184 THR A CA 1
ATOM 1417 C C . THR A 1 184 ? 3.442 -0.114 19.945 1.00 65.31 184 THR A C 1
ATOM 1419 O O . THR A 1 184 ? 2.463 -0.381 19.258 1.00 65.31 184 THR A O 1
ATOM 1422 N N . GLY A 1 185 ? 4.689 -0.284 19.487 1.00 72.00 185 GLY A N 1
ATOM 1423 C CA . GLY A 1 185 ? 4.979 -0.747 18.126 1.00 72.00 185 GLY A CA 1
ATOM 1424 C C . GLY A 1 185 ? 4.936 0.378 17.086 1.00 72.00 185 GLY A C 1
ATOM 1425 O O . GLY A 1 185 ? 5.405 1.485 17.348 1.00 72.00 185 GLY A O 1
ATOM 1426 N N . PHE A 1 186 ? 4.456 0.075 15.878 1.00 70.19 186 PHE A N 1
ATOM 1427 C CA . PHE A 1 186 ? 4.345 1.046 14.785 1.00 70.19 186 PHE A CA 1
ATOM 1428 C C . PHE A 1 186 ? 3.142 1.974 14.975 1.00 70.19 186 PHE A C 1
ATOM 1430 O O . PHE A 1 186 ? 2.070 1.537 15.379 1.00 70.19 186 PHE A O 1
ATOM 1437 N N . GLU A 1 187 ? 3.304 3.245 14.606 1.00 80.62 187 GLU A N 1
ATOM 1438 C CA . GLU A 1 187 ? 2.190 4.203 14.552 1.00 80.62 187 GLU A CA 1
ATOM 1439 C C . GLU A 1 187 ? 1.434 4.170 13.216 1.00 80.62 187 GLU A C 1
ATOM 1441 O O . GLU A 1 187 ? 0.322 4.689 13.121 1.00 80.62 187 GLU A O 1
ATOM 1446 N N . ILE A 1 188 ? 2.044 3.597 12.174 1.00 83.69 188 ILE A N 1
ATOM 1447 C CA . ILE A 1 188 ? 1.483 3.522 10.824 1.00 83.69 188 ILE A CA 1
ATOM 1448 C C . ILE A 1 188 ? 1.474 2.074 10.355 1.00 83.69 188 ILE A C 1
ATOM 1450 O O . ILE A 1 188 ? 2.527 1.440 10.285 1.00 83.69 188 ILE A O 1
ATOM 1454 N N . VAL A 1 189 ? 0.289 1.606 9.974 1.00 85.38 189 VAL A N 1
ATOM 1455 C CA . VAL A 1 189 ? 0.037 0.309 9.345 1.00 85.38 189 VAL A CA 1
ATOM 1456 C C . VAL A 1 189 ? 0.478 0.360 7.881 1.00 85.38 189 VAL A C 1
ATOM 1458 O O . VAL A 1 189 ? 0.138 1.294 7.155 1.00 85.38 189 VAL A O 1
ATOM 1461 N N . SER A 1 190 ? 1.234 -0.633 7.421 1.00 84.56 190 SER A N 1
ATOM 1462 C CA . SER A 1 190 ? 1.715 -0.695 6.034 1.00 84.56 190 SER A CA 1
ATOM 1463 C C . SER A 1 190 ? 1.100 -1.880 5.300 1.00 84.56 190 SER A C 1
ATOM 1465 O O . SER A 1 190 ? 1.422 -3.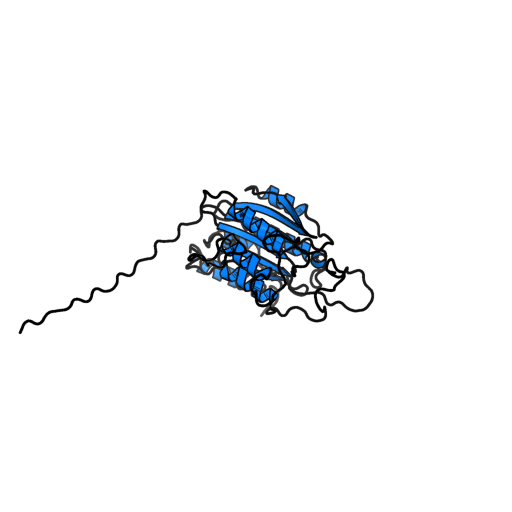037 5.570 1.00 84.56 190 SER A O 1
ATOM 1467 N N . HIS A 1 191 ? 0.213 -1.589 4.355 1.00 86.19 191 HIS A N 1
ATOM 1468 C CA . HIS A 1 191 ? -0.281 -2.542 3.371 1.00 86.19 191 HIS A CA 1
ATOM 1469 C C . HIS A 1 191 ? 0.535 -2.385 2.094 1.00 86.19 191 HIS A C 1
ATOM 1471 O O . HIS A 1 191 ? 0.679 -1.285 1.566 1.00 86.19 191 HIS A O 1
ATOM 1477 N N . ILE A 1 192 ? 1.120 -3.478 1.621 1.00 86.31 192 ILE A N 1
ATOM 1478 C CA . ILE A 1 192 ? 2.094 -3.453 0.536 1.00 86.31 192 ILE A CA 1
ATOM 1479 C C . ILE A 1 192 ? 1.655 -4.446 -0.530 1.00 86.31 192 ILE A C 1
ATOM 1481 O O . ILE A 1 192 ? 1.603 -5.648 -0.284 1.00 86.31 192 ILE A O 1
ATOM 1485 N N . THR A 1 193 ? 1.377 -3.938 -1.722 1.00 86.38 193 THR A N 1
ATOM 1486 C CA . THR A 1 193 ? 1.267 -4.702 -2.960 1.00 86.38 193 THR A CA 1
ATOM 1487 C C . THR A 1 193 ? 2.608 -4.626 -3.673 1.00 86.38 193 THR A C 1
ATOM 1489 O O . THR A 1 193 ? 3.047 -3.551 -4.083 1.00 86.38 193 THR A O 1
ATOM 1492 N N . PHE A 1 194 ? 3.270 -5.770 -3.786 1.00 85.75 194 PHE A N 1
ATOM 1493 C CA . PHE A 1 194 ? 4.605 -5.881 -4.345 1.00 85.75 194 PHE A CA 1
ATOM 1494 C C . PHE A 1 194 ? 4.604 -6.743 -5.605 1.00 85.75 194 PHE A C 1
ATOM 1496 O O . PHE A 1 194 ? 4.182 -7.898 -5.551 1.00 85.75 194 PHE A O 1
ATOM 1503 N N . PHE A 1 195 ? 5.109 -6.223 -6.721 1.00 80.69 195 PHE A N 1
ATOM 1504 C CA . PHE A 1 195 ? 5.221 -6.993 -7.963 1.00 80.69 195 PHE A CA 1
ATOM 1505 C C . PHE A 1 195 ? 6.588 -7.683 -8.030 1.00 80.69 195 PHE A C 1
ATOM 1507 O O . PHE A 1 195 ? 7.598 -7.060 -8.332 1.00 80.69 195 PHE A O 1
ATOM 1514 N N . GLY A 1 196 ? 6.630 -8.969 -7.672 1.00 61.97 196 GLY A N 1
ATOM 1515 C CA . GLY A 1 196 ? 7.868 -9.647 -7.258 1.00 61.97 196 GLY A CA 1
ATOM 1516 C C . GLY A 1 196 ? 8.725 -10.281 -8.351 1.00 61.97 196 GLY A C 1
ATOM 1517 O O . GLY A 1 196 ? 9.813 -10.780 -8.059 1.00 61.97 196 GLY A O 1
ATOM 1518 N N . SER A 1 197 ? 8.275 -10.279 -9.599 1.00 58.22 197 SER A N 1
ATOM 1519 C CA . SER A 1 197 ? 9.047 -10.806 -10.723 1.00 58.22 197 SER A CA 1
ATOM 1520 C C . SER A 1 197 ? 9.928 -9.706 -11.308 1.00 58.22 197 SER A C 1
ATOM 1522 O O . SER A 1 197 ? 9.473 -8.932 -12.129 1.00 58.22 197 SER A O 1
ATOM 1524 N N . PHE A 1 198 ? 11.201 -9.602 -10.930 1.00 46.22 198 PHE A N 1
ATOM 1525 C CA . PHE A 1 198 ? 12.112 -8.732 -11.685 1.00 46.22 198 PHE A CA 1
ATOM 1526 C C . PHE A 1 198 ? 12.366 -9.297 -13.091 1.00 46.22 198 PHE A C 1
ATOM 1528 O O . PHE A 1 198 ? 12.319 -10.510 -13.309 1.00 46.22 198 PHE A O 1
ATOM 1535 N N . LEU A 1 199 ? 12.584 -8.379 -14.036 1.00 40.19 199 LEU A N 1
ATOM 1536 C CA . LEU A 1 199 ? 12.856 -8.607 -15.455 1.00 40.19 199 LEU A CA 1
ATOM 1537 C C . LEU A 1 199 ? 13.853 -9.753 -15.685 1.00 40.19 199 LEU A C 1
ATOM 1539 O O . LEU A 1 199 ? 14.934 -9.762 -15.105 1.00 40.19 199 LEU A O 1
ATOM 1543 N N . SER A 1 200 ? 13.536 -10.647 -16.625 1.00 29.81 200 SER A N 1
ATOM 1544 C CA . SER A 1 200 ? 14.567 -11.317 -17.414 1.00 29.81 200 SER A CA 1
ATOM 1545 C C . SER A 1 200 ? 15.056 -10.330 -18.478 1.00 29.81 200 SER A C 1
ATOM 1547 O O . SER A 1 200 ? 14.325 -10.086 -19.444 1.00 29.81 200 SER A O 1
ATOM 1549 N N . LEU A 1 201 ? 16.258 -9.758 -18.345 1.00 33.06 201 LEU A N 1
ATOM 1550 C CA . LEU A 1 201 ? 16.899 -9.104 -19.494 1.00 33.06 201 LEU A CA 1
ATOM 1551 C C . LEU A 1 201 ? 17.358 -10.229 -20.416 1.00 33.06 201 LEU A C 1
ATOM 1553 O O . LEU A 1 201 ? 18.363 -10.893 -20.171 1.00 33.06 201 LEU A O 1
ATOM 1557 N N . ARG A 1 202 ? 16.572 -10.502 -21.455 1.00 30.34 202 ARG A N 1
ATOM 1558 C CA . ARG A 1 202 ? 16.998 -11.403 -22.518 1.00 30.34 202 ARG A CA 1
ATOM 1559 C C . ARG A 1 202 ? 17.758 -10.571 -23.541 1.00 30.34 202 ARG A C 1
ATOM 1561 O O . ARG A 1 202 ? 17.187 -9.657 -24.132 1.00 30.34 202 ARG A O 1
ATOM 1568 N N . ASP A 1 203 ? 19.031 -10.894 -23.742 1.00 34.44 203 ASP A N 1
ATOM 1569 C CA . ASP A 1 203 ? 19.829 -10.352 -24.838 1.00 34.44 203 ASP A CA 1
ATOM 1570 C C . ASP A 1 203 ? 19.097 -10.569 -26.172 1.00 34.44 203 ASP A C 1
ATOM 1572 O O . ASP A 1 203 ? 18.854 -11.704 -26.587 1.00 34.44 203 ASP A O 1
ATOM 1576 N N . GLY A 1 204 ? 18.758 -9.467 -26.846 1.00 36.25 204 GLY A N 1
ATOM 1577 C CA . GLY A 1 204 ? 18.355 -9.469 -28.250 1.00 36.25 204 GLY A CA 1
ATOM 1578 C C . GLY A 1 204 ? 16.925 -9.006 -28.537 1.00 36.25 204 GLY A C 1
ATOM 1579 O O . GLY A 1 204 ? 16.057 -9.819 -28.836 1.00 36.25 204 GLY A O 1
ATOM 1580 N N . GLY A 1 205 ? 16.729 -7.685 -28.610 1.00 32.62 205 GLY A N 1
ATOM 1581 C CA . GLY A 1 205 ? 15.969 -7.111 -29.729 1.00 32.62 205 GLY A CA 1
ATOM 1582 C C . GLY A 1 205 ? 14.516 -6.661 -29.533 1.00 32.62 205 GLY A C 1
ATOM 1583 O O . GLY A 1 205 ? 13.821 -6.577 -30.541 1.00 32.62 205 GLY A O 1
ATOM 1584 N N . SER A 1 206 ? 14.035 -6.319 -28.332 1.00 36.50 206 SER A N 1
ATOM 1585 C CA . SER A 1 206 ? 12.730 -5.634 -28.209 1.00 36.50 206 SER A CA 1
ATOM 1586 C C . SER A 1 206 ? 12.727 -4.495 -27.190 1.00 36.50 206 SER A C 1
ATOM 1588 O O . SER A 1 206 ? 13.289 -4.643 -26.108 1.00 36.50 206 SER A O 1
ATOM 1590 N N . ASP A 1 207 ? 12.047 -3.405 -27.556 1.00 36.72 207 ASP A N 1
ATOM 1591 C CA . ASP A 1 207 ? 11.863 -2.116 -26.870 1.00 36.72 207 ASP A CA 1
ATOM 1592 C C . ASP A 1 207 ? 11.277 -2.201 -25.441 1.00 36.72 207 ASP A C 1
ATOM 1594 O O . ASP A 1 207 ? 10.166 -1.743 -25.180 1.00 36.72 207 ASP A O 1
ATOM 1598 N N . VAL A 1 208 ? 12.014 -2.763 -24.483 1.00 39.34 208 VAL A N 1
ATOM 1599 C CA . VAL A 1 208 ? 11.709 -2.623 -23.052 1.00 39.34 208 VAL A CA 1
ATOM 1600 C C . VAL A 1 208 ? 12.842 -1.824 -22.426 1.00 39.34 208 VAL A C 1
ATOM 1602 O O . VAL A 1 208 ? 13.981 -2.287 -22.383 1.00 39.34 208 VAL A O 1
ATOM 1605 N N . ALA A 1 209 ? 12.543 -0.590 -22.012 1.00 38.75 209 ALA A N 1
ATOM 1606 C CA . ALA A 1 209 ? 13.518 0.303 -21.402 1.00 38.75 209 ALA A CA 1
ATOM 1607 C C . ALA A 1 209 ? 14.061 -0.346 -20.112 1.00 38.75 209 ALA A C 1
ATOM 1609 O O . ALA A 1 209 ? 13.272 -0.610 -19.204 1.00 38.75 209 ALA A O 1
ATOM 1610 N N . PRO A 1 210 ? 15.370 -0.647 -20.018 1.00 41.69 210 PRO A N 1
ATOM 1611 C CA . PRO A 1 210 ? 15.949 -1.134 -18.774 1.00 41.69 210 PRO A CA 1
ATOM 1612 C C . PRO A 1 210 ? 15.759 -0.085 -17.675 1.00 41.69 210 PRO A C 1
ATOM 1614 O O . PRO A 1 210 ? 15.846 1.116 -17.940 1.00 41.69 210 PRO A O 1
ATOM 1617 N N . GLU A 1 211 ? 15.527 -0.526 -16.439 1.00 45.75 211 GLU A N 1
ATOM 1618 C CA . GLU A 1 211 ? 15.605 0.364 -15.284 1.00 45.75 211 GLU A CA 1
ATOM 1619 C C . GLU A 1 211 ? 17.086 0.684 -15.048 1.00 45.75 211 GLU A C 1
ATOM 1621 O O . GLU A 1 211 ? 17.845 -0.073 -14.438 1.00 45.75 211 GLU A O 1
ATOM 1626 N N . VAL A 1 212 ? 17.531 1.771 -15.669 1.00 44.75 212 VAL A N 1
ATOM 1627 C CA . VAL A 1 212 ? 18.889 2.280 -15.538 1.00 44.75 212 VAL A CA 1
ATOM 1628 C C . VAL A 1 212 ? 18.861 3.310 -14.420 1.00 44.75 212 VAL A C 1
ATOM 1630 O O . VAL A 1 212 ? 18.104 4.280 -14.494 1.00 44.75 212 VAL A O 1
ATOM 1633 N N . SER A 1 213 ? 19.678 3.125 -13.381 1.00 47.75 213 SER A N 1
ATOM 1634 C CA . SER A 1 213 ? 19.873 4.186 -12.395 1.00 47.75 213 SER A CA 1
ATOM 1635 C C . SER A 1 213 ? 20.381 5.449 -13.082 1.00 47.75 213 SER A C 1
ATOM 1637 O O . SER A 1 213 ? 20.951 5.426 -14.177 1.00 47.75 213 SER A O 1
ATOM 1639 N N . ARG A 1 214 ? 20.224 6.584 -12.407 1.00 44.03 214 ARG A N 1
ATOM 1640 C CA . ARG A 1 214 ? 20.634 7.900 -12.909 1.00 44.03 214 ARG A CA 1
ATOM 1641 C C . ARG A 1 214 ? 22.093 7.978 -13.399 1.00 44.03 214 ARG A C 1
ATOM 1643 O O . ARG A 1 214 ? 22.416 8.843 -14.209 1.00 44.03 214 ARG A O 1
ATOM 1650 N N . ASP A 1 215 ? 22.974 7.099 -12.923 1.00 51.22 215 ASP A N 1
ATOM 1651 C CA . ASP A 1 215 ? 24.385 6.992 -13.314 1.00 51.22 215 ASP A CA 1
ATOM 1652 C C . ASP A 1 215 ? 24.662 5.983 -14.447 1.00 51.22 215 ASP A C 1
ATOM 1654 O O . ASP A 1 215 ? 25.821 5.664 -14.715 1.00 51.22 215 ASP A O 1
ATOM 1658 N N . GLY A 1 216 ? 23.633 5.494 -15.142 1.00 49.47 216 GLY A N 1
ATOM 1659 C CA . GLY A 1 216 ? 23.810 4.580 -16.271 1.00 49.47 216 GLY A CA 1
ATOM 1660 C C . GLY A 1 216 ? 24.038 3.123 -15.859 1.00 49.47 216 GLY A C 1
ATOM 1661 O O . GLY A 1 216 ? 24.389 2.303 -16.709 1.00 49.47 216 GLY A O 1
ATOM 1662 N N . ARG A 1 217 ? 23.896 2.789 -14.569 1.00 46.62 217 ARG A N 1
ATOM 1663 C CA . ARG A 1 217 ? 24.128 1.434 -14.063 1.00 46.62 217 ARG A CA 1
ATOM 1664 C C . ARG A 1 217 ? 22.840 0.617 -14.086 1.00 46.62 217 ARG A C 1
ATOM 1666 O O . ARG A 1 217 ? 21.761 1.092 -13.754 1.00 46.62 217 ARG A O 1
ATOM 1673 N N . VAL A 1 218 ? 22.972 -0.647 -14.470 1.00 47.38 218 VAL A N 1
ATOM 1674 C CA . VAL A 1 218 ? 21.915 -1.640 -14.274 1.00 47.38 218 VAL A CA 1
ATOM 1675 C C . VAL A 1 218 ? 21.958 -2.034 -12.797 1.00 47.38 218 VAL A C 1
ATOM 1677 O O . VAL A 1 218 ? 22.988 -2.511 -12.320 1.00 47.38 218 VAL A O 1
ATOM 1680 N N . VAL A 1 219 ? 20.879 -1.768 -12.058 1.00 47.03 219 VAL A N 1
ATOM 1681 C CA . VAL A 1 219 ? 20.855 -1.876 -10.584 1.00 47.03 219 VAL A CA 1
ATOM 1682 C C . VAL A 1 219 ? 20.746 -3.331 -10.097 1.00 47.03 219 VAL A C 1
ATOM 1684 O O . VAL A 1 219 ? 21.082 -3.621 -8.950 1.00 47.03 219 VAL A O 1
ATOM 1687 N N . ALA A 1 220 ? 20.404 -4.284 -10.971 1.00 44.66 220 ALA A N 1
ATOM 1688 C CA . ALA A 1 220 ? 20.393 -5.708 -10.640 1.00 44.66 220 ALA A CA 1
ATOM 1689 C C . ALA A 1 220 ? 20.722 -6.602 -11.848 1.00 44.66 220 ALA A C 1
ATOM 1691 O O . ALA A 1 220 ? 20.298 -6.334 -12.970 1.00 44.66 220 ALA A O 1
ATOM 1692 N N . ASP A 1 221 ? 21.461 -7.691 -11.610 1.00 40.25 221 ASP A N 1
ATOM 1693 C CA . ASP A 1 221 ? 21.659 -8.765 -12.590 1.00 40.25 221 ASP A CA 1
ATOM 1694 C C . ASP A 1 221 ? 20.304 -9.432 -12.878 1.00 40.25 221 ASP A C 1
ATOM 1696 O O . ASP A 1 221 ? 19.695 -10.070 -12.019 1.00 40.25 221 ASP A O 1
ATOM 1700 N N . ALA A 1 222 ? 19.811 -9.231 -14.093 1.00 40.84 222 ALA A N 1
ATOM 1701 C CA . ALA A 1 222 ? 18.463 -9.566 -14.531 1.00 40.84 222 ALA A CA 1
ATOM 1702 C C . ALA A 1 222 ? 18.272 -11.043 -14.909 1.00 40.84 222 ALA A C 1
ATOM 1704 O O . ALA A 1 222 ? 17.500 -11.379 -15.809 1.00 40.84 222 ALA A O 1
ATOM 1705 N N . SER A 1 223 ? 19.018 -11.937 -14.268 1.00 37.16 223 SER A N 1
ATOM 1706 C CA . SER A 1 223 ? 19.014 -13.365 -14.582 1.00 37.16 223 SER A CA 1
ATOM 1707 C C . SER A 1 223 ? 18.249 -14.220 -13.572 1.00 37.16 223 SER A C 1
ATOM 1709 O O . SER A 1 223 ? 18.056 -15.411 -13.822 1.00 37.16 223 SER A O 1
ATOM 1711 N N . LEU A 1 224 ? 17.757 -13.653 -12.462 1.00 40.47 224 LEU A N 1
ATOM 1712 C CA . LEU A 1 224 ? 17.037 -14.420 -11.445 1.00 40.47 224 LEU A CA 1
ATOM 1713 C C . LEU A 1 224 ? 15.820 -13.650 -10.905 1.00 40.47 224 LEU A C 1
ATOM 1715 O O . LEU A 1 224 ? 15.998 -12.561 -10.357 1.00 40.47 224 LEU A O 1
ATOM 1719 N N . PRO A 1 225 ? 14.590 -14.207 -10.991 1.00 47.09 225 PRO A N 1
ATOM 1720 C CA . PRO A 1 225 ? 13.464 -13.658 -10.243 1.00 47.09 225 PRO A CA 1
ATOM 1721 C C . PRO A 1 225 ? 13.861 -13.598 -8.769 1.00 47.09 225 PRO A C 1
ATOM 1723 O O . PRO A 1 225 ? 14.472 -14.547 -8.260 1.00 47.09 225 PRO A O 1
ATOM 1726 N N . LEU A 1 226 ? 13.537 -12.502 -8.070 1.00 51.06 226 LEU A N 1
ATOM 1727 C CA . LEU A 1 226 ? 13.747 -12.488 -6.630 1.00 51.06 226 LEU A CA 1
ATOM 1728 C C . LEU A 1 226 ? 12.976 -13.677 -6.061 1.00 51.06 226 LEU A C 1
ATOM 1730 O O . LEU A 1 226 ? 11.768 -13.783 -6.293 1.00 51.06 226 LEU A O 1
ATOM 1734 N N . PRO A 1 227 ? 13.634 -14.584 -5.320 1.00 56.06 227 PRO A N 1
ATOM 1735 C CA . PRO A 1 227 ? 12.890 -15.627 -4.653 1.00 56.06 227 PRO A CA 1
ATOM 1736 C C . PRO A 1 227 ? 11.820 -14.942 -3.785 1.00 56.06 227 PRO A C 1
ATOM 1738 O O . PRO A 1 227 ? 12.107 -13.899 -3.193 1.00 56.06 227 PRO A O 1
ATOM 1741 N N . PRO A 1 228 ? 10.619 -15.514 -3.617 1.00 57.38 228 PRO A N 1
ATOM 1742 C CA . PRO A 1 228 ? 9.602 -15.015 -2.679 1.00 57.38 228 PRO A CA 1
ATOM 1743 C C . PRO A 1 228 ? 10.086 -14.861 -1.215 1.00 57.38 228 PRO A C 1
ATOM 1745 O O . PRO A 1 228 ? 9.347 -14.412 -0.337 1.00 57.38 228 PRO A O 1
ATOM 1748 N N . GLY A 1 229 ? 11.337 -15.244 -0.931 1.00 64.06 229 GLY A N 1
ATOM 1749 C CA . GLY A 1 229 ? 12.083 -14.977 0.296 1.00 64.06 229 GLY A CA 1
ATOM 1750 C C . GLY A 1 229 ? 13.426 -14.267 0.074 1.00 64.06 229 GLY A C 1
ATOM 1751 O O . GLY A 1 229 ? 14.337 -14.469 0.876 1.00 64.06 229 GLY A O 1
ATOM 1752 N N . GLY A 1 230 ? 13.584 -13.487 -0.994 1.00 71.69 230 GLY A N 1
ATOM 1753 C CA . GLY A 1 230 ? 14.732 -12.616 -1.230 1.00 71.69 230 GLY A CA 1
ATOM 1754 C C . GLY A 1 230 ? 14.778 -11.478 -0.203 1.00 71.69 230 GLY A C 1
ATOM 1755 O O . GLY A 1 230 ? 13.758 -11.182 0.426 1.00 71.69 230 GLY A O 1
ATOM 1756 N N . PRO A 1 231 ? 15.936 -10.833 0.012 1.00 76.50 231 PRO A N 1
ATOM 1757 C CA . PRO A 1 231 ? 16.085 -9.889 1.118 1.00 76.50 231 PRO A CA 1
ATOM 1758 C C . PRO A 1 231 ? 15.119 -8.699 1.074 1.00 76.50 231 PRO A C 1
ATOM 1760 O O . PRO A 1 231 ? 14.573 -8.325 2.107 1.00 76.50 231 PRO A O 1
ATOM 1763 N N . PHE A 1 232 ? 14.823 -8.168 -0.116 1.00 81.38 232 PHE A N 1
ATOM 1764 C CA . PHE A 1 232 ? 13.859 -7.077 -0.271 1.00 81.38 232 PHE A CA 1
ATOM 1765 C C . PHE A 1 232 ? 12.424 -7.499 0.083 1.00 81.38 232 PHE A C 1
ATOM 1767 O O . PHE A 1 232 ? 11.738 -6.816 0.838 1.00 81.38 232 PHE A O 1
ATOM 1774 N N . VAL A 1 233 ? 11.981 -8.675 -0.373 1.00 82.81 233 VAL A N 1
ATOM 1775 C CA . VAL A 1 233 ? 10.664 -9.223 -0.004 1.00 82.81 233 VAL A CA 1
ATOM 1776 C C . VAL A 1 233 ? 10.580 -9.477 1.502 1.00 82.81 233 VAL A C 1
ATOM 1778 O O . VAL A 1 233 ? 9.547 -9.208 2.112 1.00 82.81 233 VAL A O 1
ATOM 1781 N N . ARG A 1 234 ? 11.667 -9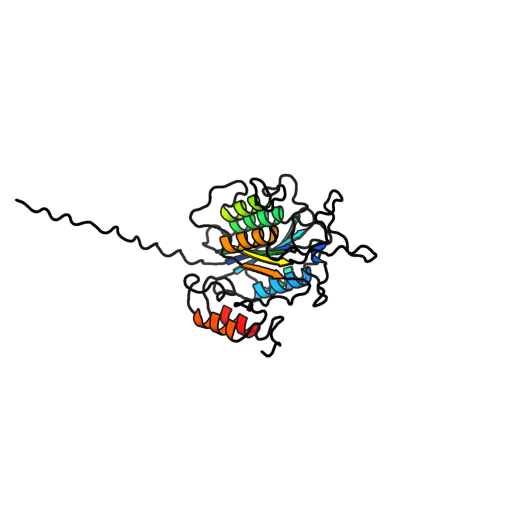.952 2.131 1.00 84.19 234 ARG A N 1
ATOM 1782 C CA . ARG A 1 234 ? 11.740 -10.096 3.597 1.00 84.19 234 ARG A CA 1
ATOM 1783 C C . ARG A 1 234 ? 11.618 -8.752 4.302 1.00 84.19 234 ARG A C 1
ATOM 1785 O O . ARG A 1 234 ? 10.921 -8.681 5.305 1.00 84.19 234 ARG A O 1
ATOM 1792 N N . TYR A 1 235 ? 12.254 -7.709 3.775 1.00 87.00 235 TYR A N 1
ATOM 1793 C CA . TYR A 1 235 ? 12.123 -6.347 4.283 1.00 87.00 235 TYR A CA 1
ATOM 1794 C C . TYR A 1 235 ? 10.669 -5.855 4.223 1.00 87.00 235 TYR A C 1
ATOM 1796 O O . TYR A 1 235 ? 10.120 -5.461 5.253 1.00 87.00 235 TYR A O 1
ATOM 1804 N N . LEU A 1 236 ? 10.016 -5.945 3.059 1.00 89.38 236 LEU A N 1
ATOM 1805 C CA . LEU A 1 236 ? 8.616 -5.530 2.914 1.00 89.38 236 LEU A CA 1
ATOM 1806 C C . LEU A 1 236 ? 7.688 -6.351 3.815 1.00 89.38 236 LEU A C 1
ATOM 1808 O O . LEU A 1 236 ? 6.800 -5.796 4.458 1.00 89.38 236 LEU A O 1
ATOM 1812 N N . ARG A 1 237 ? 7.925 -7.665 3.916 1.00 87.50 237 ARG A N 1
ATOM 1813 C CA . ARG A 1 237 ? 7.172 -8.549 4.812 1.00 87.50 237 ARG A CA 1
ATOM 1814 C C . ARG A 1 237 ? 7.345 -8.140 6.268 1.00 87.50 237 ARG A C 1
ATOM 1816 O O . ARG A 1 237 ? 6.347 -8.032 6.966 1.00 87.50 237 ARG A O 1
ATOM 1823 N N . ALA A 1 238 ? 8.576 -7.871 6.701 1.00 86.56 238 ALA A N 1
ATOM 1824 C CA . ALA A 1 238 ? 8.861 -7.437 8.062 1.00 86.56 238 ALA A CA 1
ATOM 1825 C C . ALA A 1 238 ? 8.152 -6.116 8.385 1.00 86.56 238 ALA A C 1
ATOM 1827 O O . ALA A 1 238 ? 7.517 -6.015 9.427 1.00 86.56 238 ALA A O 1
ATOM 1828 N N . ILE A 1 239 ? 8.182 -5.127 7.484 1.00 90.12 239 ILE A N 1
ATOM 1829 C CA . ILE A 1 239 ? 7.443 -3.872 7.689 1.00 90.12 239 ILE A CA 1
ATOM 1830 C C . ILE A 1 239 ? 5.936 -4.118 7.769 1.00 90.12 239 ILE A C 1
ATOM 1832 O O . ILE A 1 239 ? 5.285 -3.605 8.680 1.00 90.12 239 ILE A O 1
ATOM 1836 N N . ALA A 1 240 ? 5.372 -4.889 6.840 1.00 89.56 240 ALA A N 1
ATOM 1837 C CA . ALA A 1 240 ? 3.946 -5.188 6.847 1.00 89.56 240 ALA A CA 1
ATOM 1838 C C . ALA A 1 240 ? 3.538 -5.911 8.141 1.00 89.56 240 ALA A C 1
ATOM 1840 O O . ALA A 1 240 ? 2.620 -5.474 8.821 1.00 89.56 240 ALA A O 1
ATOM 1841 N N . GLU A 1 241 ? 4.255 -6.961 8.541 1.00 87.06 241 GLU A N 1
ATOM 1842 C CA 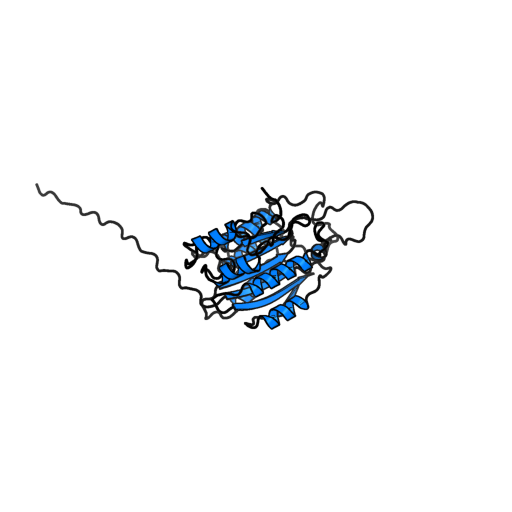. GLU A 1 241 ? 3.945 -7.745 9.740 1.00 87.06 241 GLU A CA 1
ATOM 1843 C C . GLU A 1 241 ? 4.132 -6.952 11.037 1.00 87.06 241 GLU A C 1
ATOM 1845 O O . GLU A 1 241 ? 3.233 -6.949 11.877 1.00 87.06 241 GLU A O 1
ATOM 1850 N N . GLU A 1 242 ? 5.259 -6.250 11.201 1.00 87.06 242 GLU A N 1
ATOM 1851 C CA . GLU A 1 242 ? 5.536 -5.462 12.409 1.00 87.06 242 GLU A CA 1
ATOM 1852 C C . GLU A 1 242 ? 4.577 -4.274 12.567 1.00 87.06 242 GLU A C 1
ATOM 1854 O O . GLU A 1 242 ? 4.314 -3.842 13.691 1.00 87.06 242 GLU A O 1
ATOM 1859 N N . SER A 1 243 ? 4.052 -3.748 11.456 1.00 88.12 243 SER A N 1
ATOM 1860 C CA . SER A 1 243 ? 3.058 -2.673 11.465 1.00 88.12 243 SER A CA 1
ATOM 1861 C C . SER A 1 243 ? 1.612 -3.148 11.604 1.00 88.12 243 SER A C 1
ATOM 1863 O O . SER A 1 243 ? 0.706 -2.320 11.653 1.00 88.12 243 SER A O 1
ATOM 1865 N N . GLY A 1 244 ? 1.380 -4.464 11.666 1.00 85.00 244 GLY A N 1
ATOM 1866 C CA . GLY A 1 244 ? 0.038 -5.051 11.687 1.00 85.00 244 GLY A CA 1
ATOM 1867 C C . GLY A 1 244 ? -0.671 -5.054 10.328 1.00 85.00 244 GLY A C 1
ATOM 1868 O O . GLY A 1 244 ? -1.843 -5.402 10.261 1.00 85.00 244 GLY A O 1
ATOM 1869 N N . GLY A 1 245 ? 0.026 -4.686 9.255 1.00 88.62 245 GLY A N 1
ATOM 1870 C CA . GLY A 1 245 ? -0.480 -4.698 7.891 1.00 88.62 245 GLY A CA 1
ATOM 1871 C C . GLY A 1 245 ? -0.304 -6.034 7.160 1.00 88.62 245 GLY A C 1
ATOM 1872 O O . GLY A 1 245 ? -0.168 -7.108 7.760 1.00 88.62 245 GLY A O 1
ATOM 1873 N N . ARG A 1 246 ? -0.304 -5.968 5.822 1.00 88.62 246 ARG A N 1
ATOM 1874 C CA . ARG A 1 246 ? -0.219 -7.133 4.928 1.00 88.62 246 ARG A CA 1
ATOM 1875 C C . ARG A 1 246 ? 0.714 -6.888 3.749 1.00 88.62 246 ARG A C 1
ATOM 1877 O O . ARG A 1 246 ? 0.761 -5.790 3.208 1.00 88.62 246 ARG A O 1
ATOM 1884 N N . LEU A 1 247 ? 1.420 -7.939 3.345 1.00 89.44 247 LEU A N 1
ATOM 1885 C CA . LEU A 1 247 ? 2.156 -7.996 2.088 1.00 89.44 247 LEU A CA 1
ATOM 1886 C C . LEU A 1 247 ? 1.404 -8.913 1.121 1.00 89.44 247 LEU A C 1
ATOM 1888 O O . LEU A 1 247 ? 1.210 -10.093 1.426 1.00 89.44 247 LEU A O 1
ATOM 1892 N N . THR A 1 248 ? 1.055 -8.379 -0.042 1.00 89.00 248 THR A N 1
ATOM 1893 C CA . THR A 1 248 ? 0.530 -9.120 -1.188 1.00 89.00 248 THR A CA 1
ATOM 1894 C C . THR A 1 248 ? 1.591 -9.120 -2.276 1.00 89.00 248 THR A C 1
ATOM 1896 O O . THR A 1 248 ? 2.000 -8.059 -2.739 1.00 89.00 248 THR A O 1
ATOM 1899 N N . VAL A 1 249 ? 2.057 -10.304 -2.672 1.00 87.94 249 VAL A N 1
ATOM 1900 C CA . VAL A 1 249 ? 3.014 -10.447 -3.774 1.00 87.94 249 VAL A CA 1
ATOM 1901 C C . VAL A 1 249 ? 2.246 -10.812 -5.038 1.00 87.94 249 VAL A C 1
ATOM 1903 O O . VAL A 1 249 ? 1.500 -11.788 -5.044 1.00 87.94 249 VAL A O 1
ATOM 1906 N N . VAL A 1 250 ? 2.431 -10.028 -6.095 1.00 88.56 250 VAL A N 1
ATOM 1907 C CA . VAL A 1 250 ? 1.861 -10.266 -7.420 1.00 88.56 250 VAL A CA 1
ATOM 1908 C C . VAL A 1 250 ? 2.995 -10.657 -8.356 1.00 88.56 250 VAL A C 1
ATOM 1910 O O . VAL A 1 250 ? 3.900 -9.870 -8.613 1.00 88.56 250 VAL A O 1
ATOM 1913 N N . GLU A 1 251 ? 2.969 -11.880 -8.866 1.00 87.75 251 GLU A N 1
ATOM 1914 C CA . GLU A 1 251 ? 3.931 -12.320 -9.879 1.00 87.75 251 GLU A CA 1
ATOM 1915 C C . GLU A 1 251 ? 3.348 -12.076 -11.282 1.00 87.75 251 GLU A C 1
ATOM 1917 O O . GLU A 1 251 ? 2.133 -12.158 -11.500 1.00 87.75 251 GLU A O 1
ATOM 1922 N N . ASP A 1 252 ? 4.201 -11.776 -12.263 1.00 87.00 252 ASP A N 1
ATOM 1923 C CA . ASP A 1 252 ? 3.763 -11.495 -13.639 1.00 87.00 252 ASP A CA 1
ATOM 1924 C C . ASP A 1 252 ? 3.111 -12.708 -14.318 1.00 87.00 252 ASP A C 1
ATOM 1926 O O . ASP A 1 252 ? 2.294 -12.551 -15.227 1.00 87.00 252 ASP A O 1
ATOM 1930 N N . ASN A 1 253 ? 3.471 -13.914 -13.877 1.00 85.19 253 ASN A N 1
ATOM 1931 C CA . ASN A 1 253 ? 2.971 -15.191 -14.381 1.00 85.19 253 ASN A CA 1
ATOM 1932 C C . ASN A 1 253 ? 1.922 -15.842 -13.460 1.00 85.19 253 ASN A C 1
ATOM 1934 O O . ASN A 1 253 ? 1.480 -16.952 -13.753 1.00 85.19 253 ASN A O 1
ATOM 1938 N N . GLN A 1 254 ? 1.535 -15.187 -12.360 1.00 86.12 254 GLN A N 1
ATOM 1939 C CA . GLN A 1 254 ? 0.490 -15.673 -11.460 1.00 86.12 254 GLN A CA 1
ATOM 1940 C C . GLN A 1 254 ? -0.752 -14.792 -11.551 1.00 86.12 254 GLN A C 1
ATOM 1942 O O . GLN A 1 254 ? -0.648 -13.600 -11.834 1.00 86.12 254 GLN A O 1
ATOM 1947 N N . PRO A 1 255 ? -1.945 -15.348 -11.310 1.00 88.94 255 PRO A N 1
ATOM 1948 C CA . PRO A 1 255 ? -3.173 -14.569 -11.227 1.00 88.94 255 PRO A CA 1
ATOM 1949 C C . PRO A 1 255 ? -3.081 -13.486 -10.148 1.00 88.94 255 PRO A C 1
ATOM 1951 O O . PRO A 1 255 ? -2.391 -13.663 -9.146 1.00 88.94 255 PRO A O 1
ATOM 1954 N N . VAL A 1 256 ? -3.763 -12.355 -10.356 1.00 89.88 256 VAL A N 1
ATOM 1955 C CA . VAL A 1 256 ? -3.820 -11.298 -9.333 1.00 89.88 256 VAL A CA 1
ATOM 1956 C C . VAL A 1 256 ? -4.539 -11.862 -8.104 1.00 89.88 256 VAL A C 1
ATOM 1958 O O . VAL A 1 256 ? -5.646 -12.381 -8.271 1.00 89.88 256 VAL A O 1
ATOM 1961 N N . PRO A 1 257 ? -3.940 -11.796 -6.901 1.00 89.69 257 PRO A N 1
ATOM 1962 C CA . PRO A 1 257 ? -4.615 -12.205 -5.678 1.00 89.69 257 PRO A CA 1
ATOM 1963 C C . PRO A 1 257 ? -5.883 -11.379 -5.482 1.00 89.69 257 PRO A C 1
ATOM 1965 O O . PRO A 1 257 ? -5.836 -10.150 -5.558 1.00 89.69 257 PRO A O 1
ATOM 1968 N N . ALA A 1 258 ? -7.006 -12.051 -5.244 1.00 91.50 258 ALA A N 1
ATOM 1969 C CA . ALA A 1 258 ? -8.235 -11.371 -4.875 1.00 91.50 258 ALA A CA 1
ATOM 1970 C C . ALA A 1 258 ? -8.102 -10.841 -3.444 1.00 91.50 258 ALA A C 1
ATOM 1972 O O . ALA A 1 258 ? -7.514 -11.489 -2.578 1.00 91.50 258 ALA A O 1
ATOM 1973 N N . LEU A 1 259 ? -8.643 -9.655 -3.189 1.00 90.75 259 LEU A N 1
ATOM 1974 C CA . LEU A 1 259 ? -8.576 -9.027 -1.875 1.00 90.75 259 LEU A CA 1
ATOM 1975 C C . LEU A 1 259 ? -9.248 -9.884 -0.785 1.00 90.75 259 LEU A C 1
ATOM 1977 O O . LEU A 1 259 ? -8.753 -9.927 0.339 1.00 90.75 259 LEU A O 1
ATOM 1981 N N . ALA A 1 260 ? -10.331 -10.583 -1.133 1.00 95.38 260 ALA A N 1
ATOM 1982 C CA . ALA A 1 260 ? -11.099 -11.441 -0.237 1.00 95.38 260 ALA A CA 1
ATOM 1983 C C . ALA A 1 260 ? -10.657 -12.922 -0.214 1.00 95.38 260 ALA A C 1
ATOM 1985 O O . ALA A 1 260 ? -11.351 -13.747 0.374 1.00 95.38 260 ALA A O 1
ATOM 1986 N N . ASP A 1 261 ? -9.521 -13.267 -0.836 1.00 93.38 261 ASP A N 1
ATOM 1987 C CA . ASP A 1 261 ? -8.872 -14.589 -0.727 1.00 93.38 261 ASP A CA 1
ATOM 1988 C C . ASP A 1 261 ? -8.060 -14.623 0.581 1.00 93.38 261 ASP A C 1
ATOM 1990 O O . ASP A 1 261 ? -6.840 -14.415 0.619 1.00 93.38 261 ASP A O 1
ATOM 1994 N N . VAL A 1 262 ? -8.783 -14.748 1.695 1.00 92.50 262 VAL A N 1
ATOM 1995 C CA . VAL A 1 262 ? -8.273 -14.568 3.061 1.00 92.50 262 VAL A CA 1
ATOM 1996 C C . VAL A 1 262 ? -7.433 -15.751 3.530 1.00 92.50 262 VAL A C 1
ATOM 1998 O O . VAL A 1 262 ? -6.531 -15.579 4.362 1.00 92.50 262 VAL A O 1
ATOM 2001 N N . ASP A 1 263 ? -7.670 -16.948 2.989 1.00 89.75 263 ASP A N 1
ATOM 2002 C CA . ASP A 1 263 ? -6.817 -18.115 3.228 1.00 89.75 263 ASP A CA 1
ATOM 2003 C C . ASP A 1 263 ? -5.610 -18.184 2.268 1.00 89.75 263 ASP A C 1
ATOM 2005 O O . ASP A 1 263 ? -4.642 -18.899 2.556 1.00 89.75 263 ASP A O 1
ATOM 2009 N N . ARG A 1 264 ? -5.616 -17.354 1.211 1.00 88.19 264 ARG A N 1
ATOM 2010 C CA . ARG A 1 264 ? -4.576 -17.216 0.177 1.00 88.19 264 ARG A CA 1
ATOM 2011 C C . ARG A 1 264 ? -4.387 -18.482 -0.652 1.00 88.19 264 ARG A C 1
ATOM 2013 O O . ARG A 1 264 ? -3.272 -18.763 -1.113 1.00 88.19 264 ARG A O 1
ATOM 2020 N N . ASN A 1 265 ? -5.442 -19.272 -0.829 1.00 85.81 265 ASN A N 1
ATOM 2021 C CA . ASN A 1 265 ? -5.403 -20.466 -1.666 1.00 85.81 265 ASN A CA 1
ATOM 2022 C C . ASN A 1 265 ? -5.409 -20.123 -3.172 1.00 85.81 265 ASN A C 1
ATOM 2024 O O . ASN A 1 265 ? -5.085 -20.987 -3.996 1.00 85.81 265 ASN A O 1
ATOM 2028 N N . GLY A 1 266 ? -5.686 -18.864 -3.531 1.00 87.38 266 GLY A N 1
ATOM 2029 C CA . GLY A 1 266 ? -5.773 -18.359 -4.898 1.00 87.38 266 GLY A CA 1
ATOM 2030 C C . GLY A 1 266 ? -7.198 -18.314 -5.454 1.00 87.38 266 GLY A C 1
ATOM 2031 O O . GLY A 1 266 ? -7.347 -18.179 -6.674 1.00 87.38 266 GLY A O 1
ATOM 2032 N N . CYS A 1 267 ? -8.223 -18.479 -4.618 1.00 92.69 267 CYS A N 1
ATOM 2033 C CA . CYS A 1 267 ? -9.629 -18.453 -4.991 1.00 92.69 267 CYS A CA 1
ATOM 2034 C C . CYS A 1 267 ? -10.533 -18.067 -3.817 1.00 92.69 267 CYS A C 1
ATOM 2036 O O . CYS A 1 267 ? -10.592 -18.798 -2.838 1.00 92.69 267 CYS A O 1
ATOM 2038 N N . VAL A 1 268 ? -11.356 -17.035 -4.005 1.00 95.25 268 VAL A N 1
ATOM 2039 C CA . VAL A 1 268 ? -12.410 -16.649 -3.059 1.00 95.25 268 VAL A CA 1
ATOM 2040 C C . VAL A 1 268 ? -13.562 -17.653 -3.111 1.00 95.25 268 VAL A C 1
ATOM 2042 O O . VAL A 1 268 ? -14.290 -17.733 -4.108 1.00 95.25 268 VAL A O 1
ATOM 2045 N N . ASN A 1 269 ? -13.740 -18.431 -2.045 1.00 96.25 269 ASN A N 1
ATOM 2046 C CA . ASN A 1 269 ? -14.738 -19.497 -1.971 1.00 96.25 269 ASN A CA 1
ATOM 2047 C C . ASN A 1 269 ? -15.299 -19.713 -0.544 1.00 96.25 269 ASN A C 1
ATOM 2049 O O . ASN A 1 269 ? -15.223 -18.840 0.319 1.00 96.25 269 ASN A O 1
ATOM 2053 N N . ASN A 1 270 ? -15.917 -20.878 -0.296 1.00 97.38 270 ASN A N 1
ATOM 2054 C CA . ASN A 1 270 ? -16.501 -21.221 1.007 1.00 97.38 270 ASN A CA 1
ATOM 2055 C C . ASN A 1 270 ? -15.479 -21.200 2.152 1.00 97.38 270 ASN A C 1
ATOM 2057 O O . ASN A 1 270 ? -15.856 -20.858 3.263 1.00 97.38 270 ASN A O 1
ATOM 2061 N N . VAL A 1 271 ? -14.208 -21.532 1.906 1.00 96.81 271 VAL A N 1
ATOM 2062 C CA . VAL A 1 271 ? -13.169 -21.516 2.947 1.00 96.81 271 VAL A CA 1
ATOM 2063 C C . VAL A 1 271 ? -12.917 -20.090 3.439 1.00 96.81 271 VAL A C 1
ATOM 2065 O O . VAL A 1 271 ? -12.813 -19.863 4.645 1.00 96.81 271 VAL A O 1
ATOM 2068 N N . ASP A 1 272 ? -12.891 -19.121 2.525 1.00 97.19 272 ASP A N 1
ATOM 2069 C CA . ASP A 1 272 ? -12.763 -17.701 2.856 1.00 97.19 272 ASP A CA 1
ATOM 2070 C C . ASP A 1 272 ? -13.968 -17.199 3.645 1.00 97.19 272 ASP A C 1
ATOM 2072 O O . ASP A 1 272 ? -13.831 -16.535 4.675 1.00 97.19 272 ASP A O 1
ATOM 2076 N N . LEU A 1 273 ? -15.163 -17.581 3.190 1.00 98.19 273 LEU A N 1
ATOM 2077 C CA . LEU A 1 273 ? -16.409 -17.244 3.862 1.00 98.19 273 LEU A CA 1
ATOM 2078 C C . LEU A 1 273 ? -16.480 -17.834 5.270 1.00 98.19 273 LEU A C 1
ATOM 2080 O O . LEU A 1 273 ? -16.844 -17.123 6.205 1.00 98.19 273 LEU A O 1
ATOM 2084 N N . ASP A 1 274 ? -16.111 -19.101 5.436 1.00 98.25 274 ASP A N 1
ATOM 2085 C CA . ASP A 1 274 ? -16.089 -19.777 6.730 1.00 98.25 274 ASP A CA 1
ATOM 2086 C C . ASP A 1 274 ? -15.100 -19.096 7.685 1.00 98.25 274 ASP A C 1
ATOM 2088 O O . ASP A 1 274 ? -15.410 -18.937 8.868 1.00 98.25 274 ASP A O 1
ATOM 2092 N N . LEU A 1 275 ? -13.946 -18.625 7.190 1.00 97.75 275 LEU A N 1
ATOM 2093 C CA . LEU A 1 275 ? -12.989 -17.867 8.001 1.00 97.75 275 LEU A CA 1
ATOM 2094 C C . LEU A 1 275 ? -13.581 -16.533 8.479 1.00 97.75 275 LEU A C 1
ATOM 2096 O O . LEU A 1 275 ? -13.423 -16.186 9.654 1.00 97.75 275 LEU A O 1
ATOM 2100 N N . VAL A 1 276 ? -14.282 -15.806 7.604 1.00 98.00 276 VAL A N 1
ATOM 2101 C CA . VAL A 1 276 ? -14.970 -14.556 7.968 1.00 98.00 276 VAL A CA 1
ATOM 2102 C C . VAL A 1 276 ? -16.095 -14.821 8.967 1.00 98.00 276 VAL A C 1
ATOM 2104 O O . VAL A 1 276 ? -16.148 -14.180 10.014 1.00 98.00 276 VAL A O 1
ATOM 2107 N N . LEU A 1 277 ? -16.951 -15.813 8.715 1.00 98.25 277 LEU A N 1
ATOM 2108 C CA . LEU A 1 277 ? -18.067 -16.159 9.600 1.00 98.25 277 LEU A CA 1
ATOM 2109 C C . LEU A 1 277 ? -17.599 -16.662 10.972 1.00 98.25 277 LEU A C 1
ATOM 2111 O O . LEU A 1 277 ? -18.208 -16.318 11.984 1.00 98.25 277 LEU A O 1
ATOM 2115 N N . ALA A 1 278 ? -16.498 -17.415 11.033 1.00 98.06 278 ALA A N 1
ATOM 2116 C CA . ALA A 1 278 ? -15.910 -17.874 12.291 1.00 98.06 278 ALA A CA 1
ATOM 2117 C C . ALA A 1 278 ? -15.380 -16.724 13.165 1.00 98.06 278 ALA A C 1
ATOM 2119 O O . ALA A 1 278 ? -15.250 -16.885 14.380 1.00 98.06 278 ALA A O 1
ATOM 2120 N N . ASN A 1 279 ? -15.077 -15.572 12.561 1.00 98.06 279 ASN A N 1
ATOM 2121 C CA . ASN A 1 279 ? -14.580 -14.390 13.258 1.00 98.06 279 ASN A CA 1
ATOM 2122 C C . ASN A 1 279 ? -15.605 -13.253 13.344 1.00 98.06 279 ASN A C 1
ATOM 2124 O O . ASN A 1 279 ? -15.303 -12.225 13.945 1.00 98.06 279 ASN A O 1
ATOM 2128 N N . PHE A 1 280 ? -16.803 -13.433 12.790 1.00 98.00 280 PHE A N 1
ATOM 2129 C CA . PHE A 1 280 ? -17.806 -12.383 12.667 1.00 98.00 280 PHE A CA 1
ATOM 2130 C C . PHE A 1 280 ? -18.199 -11.790 14.027 1.00 98.00 280 PHE A C 1
ATOM 2132 O O . PHE A 1 280 ? -18.545 -12.506 14.969 1.00 98.00 280 PHE A O 1
ATOM 2139 N N . GLY A 1 281 ? -18.168 -10.462 14.120 1.00 95.75 281 GLY A N 1
ATOM 2140 C CA . GLY A 1 281 ? -18.434 -9.693 15.333 1.00 95.75 281 GLY A CA 1
ATOM 2141 C C . GLY A 1 281 ? -17.248 -9.574 16.295 1.00 95.75 281 GLY A C 1
ATOM 2142 O O . GLY A 1 281 ? -17.371 -8.878 17.304 1.00 95.75 281 GLY A O 1
ATOM 2143 N N . ASN A 1 282 ? -16.107 -10.214 16.015 1.00 95.88 282 ASN A N 1
ATOM 2144 C CA . ASN A 1 282 ? -14.907 -10.071 16.836 1.00 95.88 282 ASN A CA 1
ATOM 2145 C C . ASN A 1 282 ? -14.099 -8.836 16.425 1.00 95.88 282 ASN A C 1
ATOM 2147 O O . ASN A 1 282 ? -13.921 -8.548 15.242 1.00 95.88 282 ASN A O 1
ATOM 2151 N N . THR A 1 283 ? -13.524 -8.157 17.419 1.00 92.88 283 THR A N 1
ATOM 2152 C CA . THR A 1 283 ? -12.422 -7.222 17.182 1.00 92.88 283 THR A CA 1
ATOM 2153 C C . THR A 1 283 ? -11.153 -7.991 16.825 1.00 92.88 283 THR A C 1
ATOM 2155 O O . THR A 1 283 ? -10.973 -9.136 17.250 1.00 92.88 283 THR A O 1
ATOM 2158 N N . VAL A 1 284 ? -10.234 -7.358 16.103 1.00 88.88 284 VAL A N 1
ATOM 2159 C CA . VAL A 1 284 ? -8.912 -7.909 15.792 1.00 88.88 284 VAL A CA 1
ATOM 2160 C C . VAL A 1 284 ? -7.862 -7.137 16.593 1.00 88.88 284 VAL A C 1
ATOM 2162 O O . VAL A 1 284 ? -7.538 -6.004 16.228 1.00 88.88 284 VAL A O 1
ATOM 2165 N N . PRO A 1 285 ? -7.296 -7.712 17.679 1.00 89.56 285 PRO A N 1
ATOM 2166 C CA . PRO A 1 285 ? -7.538 -9.044 18.287 1.00 89.56 285 PRO A CA 1
ATOM 2167 C C . PRO A 1 285 ? -8.812 -9.131 19.175 1.00 89.56 285 PRO A C 1
ATOM 2169 O O . PRO A 1 285 ? -9.302 -8.086 19.614 1.00 89.56 285 PRO A O 1
ATOM 2172 N N . PRO A 1 286 ? -9.345 -10.338 19.509 1.00 91.94 286 PRO A N 1
ATOM 2173 C CA . PRO A 1 286 ? -8.768 -11.678 19.324 1.00 91.94 286 PRO A CA 1
ATOM 2174 C C . PRO A 1 286 ? -9.107 -12.384 17.999 1.00 91.94 286 PRO A C 1
ATOM 2176 O O . PRO A 1 286 ? -8.617 -13.492 17.792 1.00 91.94 286 PRO A O 1
ATOM 2179 N N . GLY A 1 287 ? -9.933 -11.792 17.132 1.00 93.25 287 GLY A N 1
ATOM 2180 C CA . GLY A 1 287 ? -10.269 -12.368 15.828 1.00 93.25 287 GLY A CA 1
ATOM 2181 C C . GLY A 1 287 ? -9.044 -12.563 14.926 1.00 93.25 287 GLY A C 1
ATOM 2182 O O . GLY A 1 287 ? -8.011 -11.906 15.095 1.00 93.25 287 GLY A O 1
ATOM 2183 N N . ASP A 1 288 ? -9.154 -13.472 13.958 1.00 92.81 288 ASP A N 1
ATOM 2184 C CA . ASP A 1 288 ? -8.138 -13.665 12.925 1.00 92.81 288 ASP A CA 1
ATOM 2185 C C . ASP A 1 288 ? -8.063 -12.422 12.033 1.00 92.81 288 ASP A C 1
ATOM 2187 O O . ASP A 1 288 ? -9.015 -12.078 11.336 1.00 92.81 288 ASP A O 1
ATOM 2191 N N . LYS A 1 289 ? -6.896 -11.773 12.009 1.00 90.88 289 LYS A N 1
ATOM 2192 C CA . LYS A 1 289 ? -6.641 -10.585 11.183 1.00 90.88 289 LYS A CA 1
ATOM 2193 C C . LYS A 1 289 ? -6.859 -10.792 9.685 1.00 90.88 289 LYS A C 1
ATOM 2195 O O . LYS A 1 289 ? -6.933 -9.820 8.949 1.00 90.88 289 LYS A O 1
ATOM 2200 N N . ARG A 1 290 ? -6.877 -12.038 9.206 1.00 90.25 290 ARG A N 1
ATOM 2201 C CA . ARG A 1 290 ? -7.162 -12.346 7.800 1.00 90.25 290 ARG A CA 1
ATOM 2202 C C . ARG A 1 290 ? -8.642 -12.176 7.470 1.00 90.25 290 ARG A C 1
ATOM 2204 O O . ARG A 1 290 ? -8.948 -11.887 6.325 1.00 90.25 290 ARG A O 1
ATOM 2211 N N . ALA A 1 291 ? -9.524 -12.348 8.455 1.00 95.38 291 ALA A N 1
ATOM 2212 C CA . ALA A 1 291 ? -10.965 -12.179 8.297 1.00 95.38 291 ALA A CA 1
ATOM 2213 C C . ALA A 1 291 ? -11.405 -10.702 8.299 1.00 95.38 291 ALA A C 1
ATOM 2215 O O . ALA A 1 291 ? -12.498 -10.411 7.831 1.00 95.38 291 ALA A O 1
ATOM 2216 N N . ASP A 1 292 ? -10.565 -9.792 8.802 1.00 94.50 292 ASP A N 1
ATOM 2217 C CA . ASP A 1 292 ? -10.732 -8.334 8.700 1.00 94.50 292 ASP A CA 1
ATOM 2218 C C . ASP A 1 292 ? -10.098 -7.852 7.382 1.00 94.50 292 ASP A C 1
ATOM 2220 O O . ASP A 1 292 ? -8.922 -7.483 7.300 1.00 94.50 292 ASP A O 1
ATOM 2224 N N . ILE A 1 293 ? -10.865 -7.969 6.302 1.00 93.75 293 ILE A N 1
ATOM 2225 C CA . ILE A 1 293 ? -10.414 -7.771 4.922 1.00 93.75 293 ILE A CA 1
ATOM 2226 C C . ILE A 1 293 ? -10.203 -6.280 4.638 1.00 93.75 293 ILE A C 1
ATOM 2228 O O . ILE A 1 293 ? -9.255 -5.904 3.924 1.00 93.75 293 ILE A O 1
ATOM 2232 N N . ASN A 1 294 ? -11.066 -5.426 5.197 1.00 91.56 294 ASN A N 1
ATOM 2233 C CA . ASN A 1 294 ? -10.992 -3.972 5.034 1.00 91.56 294 ASN A CA 1
ATOM 2234 C C . ASN A 1 294 ? -9.964 -3.309 5.992 1.00 91.56 294 ASN A C 1
ATOM 2236 O O . ASN A 1 294 ? -9.476 -2.197 5.715 1.00 91.56 294 ASN A O 1
ATOM 2240 N N . GLY A 1 295 ? -9.544 -4.029 7.038 1.00 89.44 295 GLY A N 1
ATOM 2241 C CA . GLY A 1 295 ? -8.491 -3.661 7.979 1.00 89.44 295 GLY A CA 1
ATOM 2242 C C . GLY A 1 295 ? -8.922 -2.652 9.044 1.00 89.44 295 GLY A C 1
ATOM 2243 O O . GLY A 1 295 ? -8.067 -1.887 9.504 1.00 89.44 295 GLY A O 1
ATOM 2244 N N . ASP A 1 296 ? -10.214 -2.578 9.371 1.00 89.56 296 ASP A N 1
ATOM 2245 C CA . ASP A 1 296 ? -10.779 -1.642 10.352 1.00 89.56 296 ASP A CA 1
ATOM 2246 C C . ASP A 1 296 ? -10.839 -2.186 11.788 1.00 89.56 296 ASP A C 1
ATOM 2248 O O . ASP A 1 296 ? -11.279 -1.493 12.712 1.00 89.56 296 ASP A O 1
ATOM 2252 N N . LEU A 1 297 ? -10.260 -3.373 11.984 1.00 90.75 297 LEU A N 1
ATOM 2253 C CA . LEU A 1 297 ? -10.108 -4.096 13.240 1.00 90.75 297 LEU A CA 1
ATOM 2254 C C . LEU A 1 297 ? -11.406 -4.675 13.800 1.00 90.75 297 LEU A C 1
ATOM 2256 O O . LEU A 1 297 ? -11.437 -5.046 14.980 1.00 90.75 297 LEU A O 1
ATOM 2260 N N . ILE A 1 298 ? -12.455 -4.788 12.986 1.00 93.38 298 ILE A N 1
ATOM 2261 C CA . ILE A 1 298 ? -13.704 -5.461 13.337 1.00 93.38 298 ILE A CA 1
ATOM 2262 C C . ILE A 1 298 ? -14.133 -6.322 12.153 1.00 93.38 298 ILE A C 1
ATOM 2264 O O . ILE A 1 298 ? -14.383 -5.811 11.076 1.00 93.38 298 ILE A O 1
ATOM 2268 N N . VAL A 1 299 ? -14.291 -7.628 12.371 1.00 96.12 299 VAL A N 1
ATOM 2269 C CA . VAL A 1 299 ? -14.840 -8.501 11.325 1.00 96.12 299 VAL A CA 1
ATOM 2270 C C . VAL A 1 299 ? -16.355 -8.341 11.303 1.00 96.12 299 VAL A C 1
ATOM 2272 O O . VAL A 1 299 ? -17.034 -8.784 12.234 1.00 96.12 299 VAL A O 1
ATOM 2275 N N . ASP A 1 300 ? -16.902 -7.714 10.268 1.00 96.31 300 ASP A N 1
ATOM 2276 C CA . ASP A 1 300 ? -18.328 -7.397 10.194 1.00 96.31 300 ASP A CA 1
ATOM 2277 C C . ASP A 1 300 ? -18.962 -7.659 8.814 1.00 96.31 300 ASP A C 1
ATOM 2279 O O . ASP A 1 300 ? -18.488 -8.456 7.998 1.00 96.31 300 ASP A O 1
ATOM 2283 N N . TYR A 1 301 ? -20.136 -7.061 8.580 1.00 96.88 301 TYR A N 1
ATOM 2284 C CA . TYR A 1 301 ? -20.866 -7.224 7.326 1.00 96.88 301 TYR A CA 1
ATOM 2285 C C . TYR A 1 301 ? -20.087 -6.699 6.111 1.00 96.88 301 TYR A C 1
ATOM 2287 O O . TYR A 1 301 ? -20.275 -7.222 5.012 1.00 96.88 301 TYR A O 1
ATOM 2295 N N . ASN A 1 302 ? -19.214 -5.704 6.284 1.00 95.69 302 ASN A N 1
ATOM 2296 C CA . ASN A 1 302 ? -18.385 -5.190 5.201 1.00 95.69 302 ASN A CA 1
ATOM 2297 C C . ASN A 1 302 ? -17.423 -6.282 4.718 1.00 95.69 302 ASN A C 1
ATOM 2299 O O . ASN A 1 302 ? -17.410 -6.561 3.521 1.00 95.69 302 ASN A O 1
ATOM 2303 N N . ASP A 1 303 ? -16.731 -6.986 5.619 1.00 97.19 303 ASP A N 1
ATOM 2304 C CA . ASP A 1 303 ? -15.833 -8.094 5.250 1.00 97.19 303 ASP A CA 1
ATOM 2305 C C . ASP A 1 303 ? -16.586 -9.246 4.587 1.00 97.19 303 ASP A C 1
ATOM 2307 O O . ASP A 1 303 ? -16.192 -9.738 3.529 1.00 97.19 303 ASP A O 1
ATOM 2311 N N . TYR A 1 304 ? -17.736 -9.625 5.150 1.00 97.50 304 TYR A N 1
ATOM 2312 C CA . TYR A 1 304 ? -18.622 -10.608 4.527 1.00 97.50 304 TYR A CA 1
ATOM 2313 C C . TYR A 1 304 ? -19.003 -10.194 3.098 1.00 97.50 304 TYR A C 1
ATOM 2315 O O . TYR A 1 304 ? -18.902 -10.989 2.162 1.00 97.50 304 TYR A O 1
ATOM 2323 N N . SER A 1 305 ? -19.417 -8.938 2.905 1.00 96.56 305 SER A N 1
ATOM 2324 C CA . SER A 1 305 ? -19.840 -8.435 1.597 1.00 96.56 305 SER A CA 1
ATOM 2325 C C . SER A 1 305 ? -18.699 -8.427 0.575 1.00 96.56 305 SER A C 1
ATOM 2327 O O . SER A 1 305 ? -18.952 -8.612 -0.616 1.00 96.56 305 SER A O 1
ATOM 2329 N N . MET A 1 306 ? -17.447 -8.285 1.024 1.00 95.81 306 MET A N 1
ATOM 2330 C CA . MET A 1 306 ? -16.263 -8.396 0.172 1.00 95.81 306 MET A CA 1
ATOM 2331 C C . MET A 1 306 ? -16.038 -9.829 -0.313 1.00 95.81 306 MET A C 1
ATOM 2333 O O . MET A 1 306 ? -15.785 -10.023 -1.499 1.00 95.81 306 MET A O 1
ATOM 2337 N N . VAL A 1 307 ? -16.198 -10.836 0.553 1.00 97.06 307 VAL A N 1
ATOM 2338 C CA . VAL A 1 307 ? -16.128 -12.249 0.131 1.00 97.06 307 VAL A CA 1
ATOM 2339 C C . VAL A 1 307 ? -17.212 -12.558 -0.899 1.00 97.06 307 VAL A C 1
ATOM 2341 O O . VAL A 1 307 ? -16.938 -13.168 -1.930 1.00 97.06 307 VAL A O 1
ATOM 2344 N N . ILE A 1 308 ? -18.445 -12.099 -0.663 1.00 97.44 308 ILE A N 1
ATOM 2345 C CA . ILE A 1 308 ? -19.559 -12.343 -1.588 1.00 97.44 308 ILE A CA 1
ATOM 2346 C C . ILE A 1 308 ? -19.375 -11.600 -2.916 1.00 97.44 308 ILE A C 1
ATOM 2348 O O . ILE A 1 308 ? -19.651 -12.168 -3.972 1.00 97.44 308 ILE A O 1
ATOM 2352 N N . SER A 1 309 ? -18.907 -10.349 -2.897 1.00 95.44 309 SER A N 1
ATOM 2353 C CA . SER A 1 309 ? -18.706 -9.570 -4.126 1.00 95.44 309 SER A CA 1
ATOM 2354 C C . SER A 1 309 ? -17.549 -10.092 -4.975 1.00 95.44 309 SER A C 1
ATOM 2356 O O . SER A 1 309 ? -17.588 -9.952 -6.197 1.00 95.44 309 SER A O 1
ATOM 2358 N N . GLN A 1 310 ? -16.564 -10.740 -4.348 1.00 94.94 310 GLN A N 1
ATOM 2359 C CA . GLN A 1 310 ? -15.431 -11.360 -5.026 1.00 94.94 310 GLN A CA 1
ATOM 2360 C C . GLN A 1 310 ? -15.573 -12.879 -5.191 1.00 94.94 310 GLN A C 1
ATOM 2362 O O . GLN A 1 310 ? -14.592 -13.549 -5.497 1.00 94.94 310 GLN A O 1
ATOM 2367 N N . TRP A 1 311 ? -16.772 -13.446 -5.026 1.00 96.56 311 TRP A N 1
ATOM 2368 C CA . TRP A 1 311 ? -16.972 -14.894 -5.096 1.00 96.56 311 TRP A CA 1
ATOM 2369 C C . TRP A 1 311 ? -16.487 -15.498 -6.417 1.00 96.56 311 TRP A C 1
ATOM 2371 O O . TRP A 1 311 ? -16.869 -15.052 -7.501 1.00 96.56 311 TRP A O 1
ATOM 2381 N N . GLY A 1 312 ? -15.668 -16.547 -6.338 1.00 93.56 312 GLY A N 1
ATOM 2382 C CA . GLY A 1 312 ? -15.087 -17.192 -7.515 1.00 93.56 312 GLY A CA 1
ATOM 2383 C C . GLY A 1 312 ? -14.040 -16.339 -8.241 1.00 93.56 312 GLY A C 1
ATOM 2384 O O . GLY A 1 312 ? -13.597 -16.723 -9.326 1.00 93.56 312 GLY A O 1
ATOM 2385 N N . MET A 1 313 ? -13.631 -15.198 -7.676 1.00 92.00 313 MET A N 1
ATOM 2386 C CA . MET A 1 313 ? -12.456 -14.470 -8.139 1.00 92.00 313 MET A CA 1
ATOM 2387 C C . MET A 1 313 ? -11.189 -15.147 -7.630 1.00 92.00 313 MET A C 1
ATOM 2389 O O . MET A 1 313 ? -11.143 -15.717 -6.543 1.00 92.00 313 MET A O 1
ATOM 2393 N N . GLY A 1 314 ? -10.135 -15.049 -8.428 1.00 84.94 314 GLY A N 1
ATOM 2394 C CA . GLY A 1 314 ? -8.858 -15.674 -8.139 1.00 84.94 314 GLY A CA 1
ATOM 2395 C C . GLY A 1 314 ? -8.452 -16.651 -9.230 1.00 84.94 314 GLY A C 1
ATOM 2396 O O . GLY A 1 314 ? -9.246 -17.185 -10.004 1.00 84.94 314 GLY A O 1
ATOM 2397 N N . GLY A 1 315 ? -7.149 -16.853 -9.310 1.00 82.81 315 GLY A N 1
ATOM 2398 C CA . GLY A 1 315 ? -6.505 -17.665 -10.323 1.00 82.81 315 GLY A CA 1
ATOM 2399 C C . GLY A 1 315 ? -6.831 -19.144 -10.343 1.00 82.81 315 GLY A C 1
ATOM 2400 O O . GLY A 1 315 ? -6.590 -19.819 -11.343 1.00 82.81 315 GLY A O 1
ATOM 2401 N N . ARG A 1 316 ? -7.295 -19.657 -9.206 1.00 86.12 316 ARG A N 1
ATOM 2402 C CA . ARG A 1 316 ? -7.378 -21.089 -8.920 1.00 86.12 316 ARG A CA 1
ATOM 2403 C C . ARG A 1 316 ? -8.809 -21.549 -8.658 1.00 86.12 316 ARG A C 1
ATOM 2405 O O . ARG A 1 316 ? -9.004 -22.651 -8.174 1.00 86.12 316 ARG A O 1
ATOM 2412 N N . CYS A 1 317 ? -9.823 -20.768 -9.028 1.00 85.38 317 CYS A N 1
ATOM 2413 C CA . CYS A 1 317 ? -11.217 -21.155 -8.782 1.00 85.38 317 CYS A CA 1
ATOM 2414 C C . CYS A 1 317 ? -11.739 -22.304 -9.653 1.00 85.38 317 CYS A C 1
ATOM 2416 O O . CYS A 1 317 ? -12.731 -22.933 -9.304 1.00 85.38 317 CYS A O 1
ATOM 2418 N N . ASN A 1 318 ? -11.058 -22.616 -10.759 1.00 78.19 318 ASN A N 1
ATOM 2419 C CA . ASN A 1 318 ? -11.488 -23.652 -11.704 1.00 78.19 318 ASN A CA 1
ATOM 2420 C C . ASN A 1 318 ? -10.728 -24.981 -11.572 1.00 78.19 318 ASN A C 1
ATOM 2422 O O . ASN A 1 318 ? -10.921 -25.868 -12.403 1.00 78.19 318 ASN A O 1
ATOM 2426 N N . VAL A 1 319 ? -9.865 -25.152 -10.565 1.00 66.00 319 VAL A N 1
ATOM 2427 C CA . VAL A 1 319 ? -9.317 -26.482 -10.262 1.00 66.00 319 VAL A CA 1
ATOM 2428 C C . VAL A 1 319 ? -10.364 -27.260 -9.470 1.00 66.00 319 VAL A C 1
ATOM 2430 O O . VAL A 1 319 ? -10.438 -27.174 -8.250 1.00 66.00 319 VAL A O 1
ATOM 2433 N N . THR A 1 320 ? -11.208 -28.008 -10.184 1.00 53.84 320 THR A N 1
ATOM 2434 C CA . THR A 1 320 ? -11.966 -29.117 -9.593 1.00 53.84 320 THR A CA 1
ATOM 2435 C C . THR A 1 320 ? -10.966 -30.092 -8.975 1.00 53.84 320 THR A C 1
ATOM 2437 O O . THR A 1 320 ? -10.185 -30.697 -9.713 1.00 53.84 320 THR A O 1
ATOM 2440 N N . PHE A 1 321 ? -10.958 -30.177 -7.643 1.00 45.84 321 PHE A N 1
ATOM 2441 C CA . PHE A 1 321 ? -10.220 -31.186 -6.883 1.00 45.84 321 PHE A CA 1
ATOM 2442 C C . PHE A 1 321 ? -10.816 -32.582 -7.085 1.00 45.84 321 PHE A C 1
ATOM 2444 O O . PHE A 1 321 ? -12.064 -32.686 -7.155 1.00 45.84 321 PHE A O 1
#